Protein AF-A0A7K2P451-F1 (afdb_monomer)

Radius of gyration: 25.81 Å; Cα contacts (8 Å, |Δi|>4): 394; chains: 1; bounding box: 71×32×72 Å

Sequence (253 aa):
LGRVPEGDFAHADPDTARAALAPLAAALGTDVDTAAARLLDAGTDQVKSVVDDLVREYRLDTDTAVLVGGGGGAASVTPHLAARTDMTGRIAQHNEVISPIGVALALVREQVERIVPGATQEQILAVRAEAERAVVEQGAAADGVEVEVTVDPQTNVVRAIATGATELRTQDRAHRADDAERLRLAATSLKTDPSKVHVLAGTPAHTVYGTEVHRRFRPVRHPVRVVDADGVVRHHAPDARVEATTVGAAPEV

Solvent-accessible surface area (backbone atoms only — not comparable to full-atom values): 14287 Å² total; per-residue (Å²): 132,86,65,51,54,89,89,43,93,77,48,68,61,67,67,59,53,45,60,70,36,39,64,57,6,60,76,68,75,50,53,46,66,60,38,53,50,52,52,48,50,64,70,32,48,65,57,46,53,54,50,56,48,50,34,60,76,70,64,54,56,57,90,74,44,68,48,72,17,57,37,72,58,16,52,65,46,30,52,50,46,16,67,76,68,74,31,51,48,46,71,45,84,64,16,71,50,40,67,65,51,52,62,57,50,36,71,39,70,30,77,36,76,44,81,40,79,84,67,44,73,69,57,54,50,48,43,42,54,48,11,48,48,55,25,36,78,73,49,18,34,77,93,58,56,46,74,52,75,49,76,40,82,89,77,20,33,40,37,13,40,13,40,17,43,17,58,65,36,57,58,60,67,68,62,62,47,50,74,68,53,35,44,48,46,45,14,60,71,68,75,48,60,53,90,62,48,41,81,76,50,74,56,96,60,36,40,30,35,32,38,80,48,82,49,90,99,50,77,76,32,33,31,37,34,33,27,38,46,67,40,46,75,76,43,76,39,79,58,60,86,88,81,91,75,51,85,93,69,51,77,92,126

Secondary structure (DSSP, 8-state):
---SPTT-TT---HHHHHHHHHHHHHHHTS-HHHHHHHHHHHHHHHHHHHHHHHHHHTT--TTT-EEEE-STTHHHHHHHHHHHHT-EEEEPTTGGGHHHHHHHTSEEEEEEEEE-TT--HHHHHHHHHHHHHHHHHTTB-GGG-EEEEEEETTTTEEEEEEEEEBHHHHHHTT----HHHHHHHHHHHHTS-GGG-EEEEE-SSEEEEE--B--TTS--B--EEEEETTS-EEEEESS-------GGGSPP-

Nearest PDB structures (foldseek):
  2qlw-assembly1_A  TM=5.038E-01  e=7.096E-02  unclassified
  8tdl-assembly1_A  TM=3.928E-01  e=1.081E-01  Arabidopsis thaliana
  8tdk-assembly1_A  TM=3.817E-01  e=3.822E-01  Arabidopsis thaliana
  8tdm-assembly1_A  TM=4.339E-01  e=6.184E-01  Arabidopsis thaliana
  8tdj-assembly1_B  TM=4.379E-01  e=1.352E+00  Arabidopsis thaliana

pLDDT: mean 91.3, std 7.0, range [55.97, 98.38]

Structure (mmCIF, N/CA/C/O backbone):
data_AF-A0A7K2P451-F1
#
_entry.id   AF-A0A7K2P451-F1
#
loop_
_atom_site.group_PDB
_atom_site.id
_atom_site.type_symbol
_atom_site.label_atom_id
_atom_site.label_alt_id
_atom_site.label_comp_id
_atom_site.label_asym_id
_atom_site.label_entity_id
_atom_site.label_seq_id
_atom_site.pdbx_PDB_ins_code
_atom_site.Cartn_x
_atom_site.Cartn_y
_atom_site.Cartn_z
_atom_site.occupancy
_atom_site.B_iso_or_equiv
_atom_site.auth_seq_id
_atom_site.auth_comp_id
_atom_site.auth_asym_id
_atom_site.auth_atom_id
_atom_site.pdbx_PDB_model_num
ATOM 1 N N . LEU A 1 1 ? -7.765 -4.088 24.813 1.00 89.06 1 LEU A N 1
ATOM 2 C CA . LEU A 1 1 ? -8.425 -3.505 23.612 1.00 89.06 1 LEU A CA 1
ATOM 3 C C . LEU A 1 1 ? -8.729 -4.491 22.474 1.00 89.06 1 LEU A C 1
ATOM 5 O O . LEU A 1 1 ? -9.587 -4.160 21.671 1.00 89.06 1 LEU A O 1
ATOM 9 N N . GLY A 1 2 ? -8.050 -5.645 22.354 1.00 88.62 2 GLY A N 1
ATOM 10 C CA . GLY A 1 2 ? -8.428 -6.685 21.373 1.00 88.62 2 GLY A CA 1
ATOM 11 C C . GLY A 1 2 ? -8.218 -6.318 19.897 1.00 88.62 2 GLY A C 1
ATOM 12 O O . GLY A 1 2 ? -8.969 -6.774 19.047 1.00 88.62 2 GLY A O 1
ATOM 13 N N . ARG A 1 3 ? -7.243 -5.447 19.596 1.00 87.25 3 ARG A N 1
ATOM 14 C CA . ARG A 1 3 ? -6.992 -4.945 18.230 1.00 87.25 3 ARG A CA 1
ATOM 15 C C . ARG A 1 3 ? -5.992 -5.787 17.431 1.00 87.25 3 ARG A C 1
ATOM 17 O O . ARG A 1 3 ? -6.044 -5.768 16.208 1.00 87.25 3 ARG A O 1
ATOM 24 N N . VAL A 1 4 ? -5.096 -6.492 18.119 1.00 90.62 4 VAL A N 1
ATOM 25 C CA . VAL A 1 4 ? -4.081 -7.357 17.507 1.00 90.62 4 VAL A CA 1
ATOM 26 C C . VAL A 1 4 ? -4.720 -8.718 17.197 1.00 90.62 4 VAL A C 1
ATOM 28 O O . VAL A 1 4 ? -5.289 -9.307 18.120 1.00 90.62 4 VAL A O 1
ATOM 31 N N . PRO A 1 5 ? -4.666 -9.213 15.945 1.00 87.25 5 PRO A N 1
ATOM 32 C CA . PRO A 1 5 ? -5.236 -10.508 15.581 1.00 87.25 5 PRO A CA 1
ATOM 33 C C . PRO A 1 5 ? -4.579 -11.682 16.311 1.00 87.25 5 PRO A C 1
ATOM 35 O O . PRO A 1 5 ? -3.393 -11.646 16.640 1.00 87.25 5 PRO A O 1
ATOM 38 N N . GLU A 1 6 ? -5.343 -12.754 16.511 1.00 86.31 6 GLU A N 1
ATOM 39 C CA . GLU A 1 6 ? -4.803 -14.022 17.000 1.00 86.31 6 GLU A CA 1
ATOM 40 C C . GLU A 1 6 ? -3.786 -14.586 15.993 1.00 86.31 6 GLU A C 1
ATOM 42 O O . GLU A 1 6 ? -4.031 -14.596 14.786 1.00 86.31 6 GLU A O 1
ATOM 47 N N . GLY A 1 7 ? -2.625 -15.023 16.489 1.00 84.88 7 GLY A N 1
ATOM 48 C CA . GLY A 1 7 ? -1.531 -15.547 15.663 1.00 84.88 7 GLY A CA 1
ATOM 49 C C . GLY A 1 7 ? -0.597 -14.493 15.058 1.00 84.88 7 GLY A C 1
ATOM 50 O O . GLY A 1 7 ? 0.404 -14.869 14.450 1.00 84.88 7 GLY A O 1
ATOM 51 N N . ASP A 1 8 ? -0.871 -13.197 15.239 1.00 87.81 8 ASP A N 1
ATOM 52 C CA . ASP A 1 8 ? 0.069 -12.141 14.856 1.00 87.81 8 ASP A CA 1
ATOM 53 C C . ASP A 1 8 ? 1.315 -12.160 15.760 1.00 87.81 8 ASP A C 1
ATOM 55 O O . ASP A 1 8 ? 1.231 -12.476 16.948 1.00 87.81 8 ASP A O 1
ATOM 59 N N . PHE A 1 9 ? 2.477 -11.784 15.221 1.00 83.75 9 PHE A N 1
ATOM 60 C CA . PHE A 1 9 ? 3.726 -11.705 15.985 1.00 83.75 9 PHE A CA 1
ATOM 61 C C . PHE A 1 9 ? 3.623 -10.768 17.201 1.00 83.75 9 PHE A C 1
ATOM 63 O O . PHE A 1 9 ? 4.241 -11.021 18.234 1.00 83.75 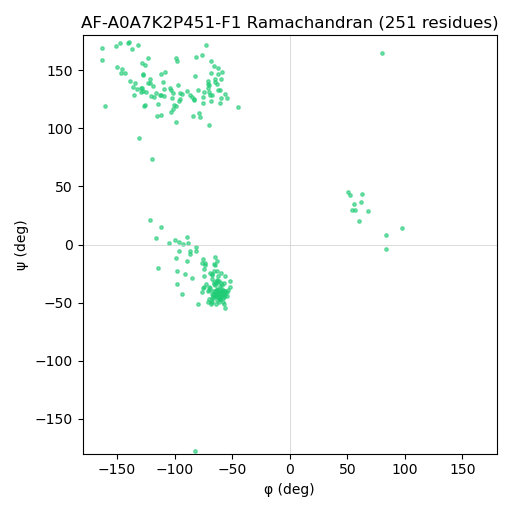9 PHE A O 1
ATOM 70 N N . ALA A 1 10 ? 2.833 -9.696 17.099 1.00 87.62 10 ALA A N 1
ATOM 71 C CA . ALA A 1 10 ? 2.606 -8.755 18.191 1.00 87.62 10 ALA A CA 1
ATOM 72 C C . ALA A 1 10 ? 1.541 -9.232 19.199 1.00 87.62 10 ALA A C 1
ATOM 74 O O . ALA A 1 10 ? 1.247 -8.515 20.162 1.00 87.62 10 ALA A O 1
ATOM 75 N N . HIS A 1 11 ? 0.918 -10.395 18.980 1.00 90.12 11 HIS A N 1
ATOM 76 C CA . HIS A 1 11 ? -0.119 -10.913 19.862 1.00 90.12 11 HIS A CA 1
ATOM 77 C C . HIS A 1 11 ? 0.480 -11.324 21.209 1.00 90.12 11 HIS A C 1
ATOM 79 O O . HIS A 1 11 ? 1.430 -12.103 21.287 1.00 90.12 11 HIS A O 1
ATOM 85 N N . ALA A 1 12 ? -0.116 -10.828 22.289 1.00 90.81 12 ALA A N 1
ATOM 86 C CA . ALA A 1 12 ? 0.282 -11.141 23.651 1.00 90.81 12 ALA A CA 1
ATOM 87 C C . ALA A 1 12 ? -0.930 -11.587 24.467 1.00 90.81 12 ALA A C 1
ATOM 89 O O . ALA A 1 12 ? -2.068 -11.215 24.173 1.00 90.81 12 ALA A O 1
ATOM 90 N N . ASP A 1 13 ? -0.665 -12.350 25.525 1.00 93.06 13 ASP A N 1
ATOM 91 C CA . ASP A 1 13 ? -1.671 -12.676 26.528 1.00 93.06 13 ASP A CA 1
ATOM 92 C C . ASP A 1 13 ? -2.314 -11.380 27.090 1.00 93.06 13 ASP A C 1
ATOM 94 O O . ASP A 1 13 ? -1.590 -10.474 27.529 1.00 93.06 13 ASP A O 1
ATOM 98 N N . PRO A 1 14 ? -3.657 -11.248 27.067 1.00 92.81 14 PRO A N 1
ATOM 99 C CA . PRO A 1 14 ? -4.331 -10.023 27.487 1.00 92.81 14 PRO A CA 1
ATOM 100 C C . PRO A 1 14 ? -4.037 -9.605 28.928 1.00 92.81 14 PRO A C 1
ATOM 102 O O . PRO A 1 14 ? -3.967 -8.406 29.207 1.00 92.81 14 PRO A O 1
ATOM 105 N N . ASP A 1 15 ? -3.861 -10.557 29.842 1.00 94.94 15 ASP A N 1
ATOM 106 C CA . ASP A 1 15 ? -3.614 -10.257 31.254 1.00 94.94 15 ASP A CA 1
ATOM 107 C C . ASP A 1 15 ? -2.186 -9.754 31.469 1.00 94.94 15 ASP A C 1
ATOM 109 O O . ASP A 1 15 ? -1.969 -8.784 32.198 1.00 94.94 15 ASP A O 1
ATOM 113 N N . THR A 1 16 ? -1.231 -10.309 30.726 1.00 95.56 16 THR A N 1
ATOM 114 C CA . THR A 1 16 ? 0.143 -9.806 30.640 1.00 95.56 16 THR A CA 1
ATOM 115 C C . THR A 1 16 ? 0.179 -8.373 30.101 1.00 95.56 16 THR A C 1
ATOM 117 O O . TH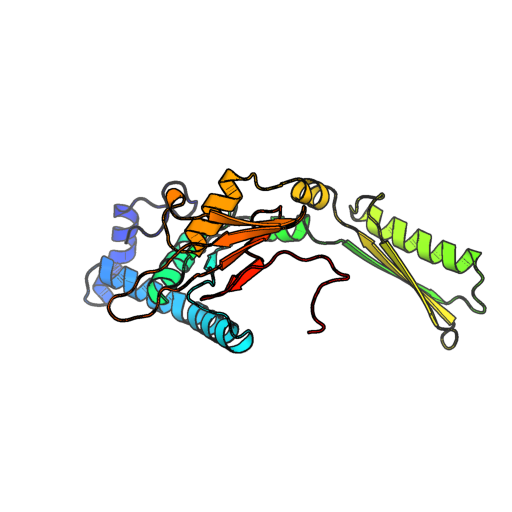R A 1 16 ? 0.821 -7.503 30.694 1.00 95.56 16 THR A O 1
ATOM 120 N N . ALA A 1 17 ? -0.553 -8.083 29.020 1.00 94.25 17 ALA A N 1
ATOM 121 C CA . ALA A 1 17 ? -0.634 -6.731 28.463 1.00 94.25 17 ALA A CA 1
ATOM 122 C C . ALA A 1 17 ? -1.268 -5.733 29.451 1.00 94.25 17 ALA A C 1
ATOM 124 O O . ALA A 1 17 ? -0.790 -4.604 29.593 1.00 94.25 17 ALA A O 1
ATOM 125 N N . ARG A 1 18 ? -2.314 -6.149 30.180 1.00 96.00 18 ARG A N 1
ATOM 126 C CA . ARG A 1 18 ? -2.936 -5.323 31.227 1.00 96.00 18 ARG A CA 1
ATOM 127 C C . ARG A 1 18 ? -1.987 -5.053 32.387 1.00 96.00 18 ARG A C 1
ATOM 129 O O . ARG A 1 18 ? -1.900 -3.913 32.836 1.00 96.00 18 ARG A O 1
ATOM 136 N N . ALA A 1 19 ? -1.262 -6.070 32.846 1.00 97.31 19 ALA A N 1
ATOM 137 C CA . ALA A 1 19 ? -0.270 -5.922 33.903 1.00 97.31 19 ALA A CA 1
ATOM 138 C C . ALA A 1 19 ? 0.843 -4.942 33.498 1.00 97.31 19 ALA A C 1
ATOM 140 O O . ALA A 1 19 ? 1.215 -4.078 34.291 1.00 97.31 19 ALA A O 1
ATOM 141 N N . ALA A 1 20 ? 1.315 -5.012 32.248 1.00 96.56 20 ALA A N 1
ATOM 142 C CA . ALA A 1 20 ? 2.325 -4.096 31.716 1.00 96.56 20 ALA A CA 1
ATOM 143 C C . ALA A 1 20 ? 1.840 -2.635 31.643 1.00 96.56 20 ALA A C 1
ATOM 145 O O . ALA A 1 20 ? 2.626 -1.710 31.844 1.00 96.56 20 ALA A O 1
ATOM 146 N N . LEU A 1 21 ? 0.547 -2.413 31.384 1.00 97.12 21 LEU A N 1
ATOM 147 C CA . LEU A 1 21 ? -0.052 -1.077 31.280 1.00 97.12 21 LEU A CA 1
ATOM 148 C C . LEU A 1 21 ? -0.562 -0.511 32.614 1.00 97.12 21 LEU A C 1
ATOM 150 O O . LEU A 1 21 ? -0.804 0.693 32.709 1.00 97.12 21 LEU A O 1
ATOM 154 N N . ALA A 1 22 ? -0.697 -1.331 33.658 1.00 98.12 22 ALA A N 1
ATOM 155 C CA . ALA A 1 22 ? -1.203 -0.897 34.960 1.00 98.12 22 ALA A CA 1
ATOM 156 C C . ALA A 1 22 ? -0.417 0.274 35.594 1.00 98.12 22 ALA A C 1
ATOM 158 O O . ALA A 1 22 ? -1.063 1.199 36.093 1.00 98.12 22 ALA A O 1
ATOM 159 N N . PRO A 1 23 ? 0.933 0.327 35.541 1.00 98.38 23 PRO A N 1
ATOM 160 C CA . PRO A 1 23 ? 1.680 1.473 36.065 1.00 98.38 23 PRO A CA 1
ATOM 161 C C . PRO A 1 23 ? 1.364 2.779 35.328 1.00 98.38 23 PRO A C 1
ATOM 163 O O . PRO A 1 23 ? 1.236 3.829 35.958 1.00 98.38 23 PRO A O 1
ATOM 166 N N . LEU A 1 24 ? 1.189 2.715 34.003 1.00 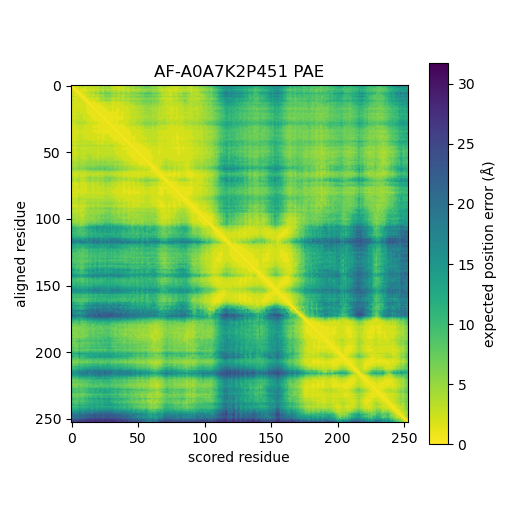97.88 24 LEU A N 1
ATOM 167 C CA . LEU A 1 24 ? 0.797 3.869 33.194 1.00 97.88 24 LEU A CA 1
ATOM 168 C C . LEU A 1 24 ? -0.614 4.338 33.566 1.00 97.88 24 LEU A C 1
ATOM 170 O O . LEU A 1 24 ? -0.838 5.531 33.748 1.00 97.88 24 LEU A O 1
ATOM 174 N N . ALA A 1 25 ? -1.552 3.405 33.726 1.00 98.38 25 ALA A N 1
ATOM 175 C CA . ALA A 1 25 ? -2.921 3.712 34.128 1.00 98.38 25 ALA A CA 1
ATOM 176 C C . ALA A 1 25 ? -2.979 4.405 35.498 1.00 98.38 25 ALA A C 1
ATOM 178 O O . ALA A 1 25 ? -3.632 5.440 35.642 1.00 98.38 25 ALA A O 1
ATOM 179 N N . ALA A 1 26 ? -2.211 3.898 36.469 1.00 98.31 26 ALA A N 1
ATOM 180 C CA . ALA A 1 26 ? -2.075 4.506 37.788 1.00 98.31 26 ALA A CA 1
ATOM 181 C C . ALA A 1 26 ? -1.488 5.925 37.712 1.00 98.31 26 ALA A C 1
ATOM 183 O O . ALA A 1 26 ? -2.030 6.843 38.325 1.00 98.31 26 ALA A O 1
ATOM 184 N N . ALA A 1 27 ? -0.429 6.129 36.920 1.00 98.19 27 ALA A N 1
ATOM 185 C CA . ALA A 1 27 ? 0.181 7.445 36.727 1.00 98.19 27 ALA A CA 1
ATOM 186 C C . ALA A 1 27 ? -0.769 8.455 36.056 1.00 98.19 27 ALA A C 1
ATOM 188 O O . ALA A 1 27 ? -0.715 9.647 36.351 1.00 98.19 27 ALA A O 1
ATOM 189 N N . LEU A 1 28 ? -1.657 7.982 35.177 1.00 97.19 28 LEU A N 1
ATOM 190 C CA . LEU A 1 28 ? -2.663 8.795 34.491 1.00 97.19 28 LEU A CA 1
ATOM 191 C C . LEU A 1 28 ? -3.969 8.970 35.287 1.00 97.19 28 LEU A C 1
ATOM 193 O O . LEU A 1 28 ? -4.850 9.703 34.835 1.00 97.19 28 LEU A O 1
ATOM 197 N N . GLY A 1 29 ? -4.120 8.298 36.434 1.00 97.88 29 GLY A N 1
ATOM 198 C CA . GLY A 1 29 ? -5.343 8.328 37.240 1.00 97.88 29 GLY A CA 1
ATOM 199 C C . GLY A 1 29 ? -6.568 7.766 36.510 1.00 97.88 29 GLY A C 1
ATOM 200 O O . GLY A 1 29 ? -7.664 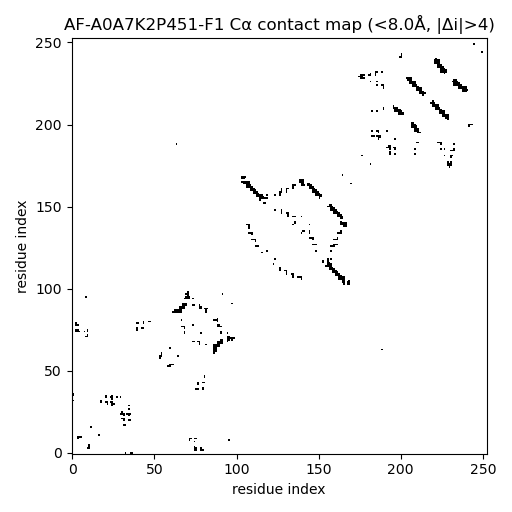8.308 36.640 1.00 97.88 29 GLY A O 1
ATOM 201 N N . THR A 1 30 ? -6.390 6.723 35.696 1.00 98.19 30 THR A N 1
ATOM 202 C CA . THR A 1 30 ? -7.452 6.130 34.867 1.00 98.19 30 THR A CA 1
ATOM 203 C C . THR A 1 30 ? -7.372 4.600 34.863 1.00 98.19 30 THR A C 1
ATOM 205 O O . THR A 1 30 ? -6.457 4.024 35.449 1.00 98.19 30 THR A O 1
ATOM 208 N N . ASP A 1 31 ? -8.345 3.922 34.253 1.00 98.06 31 ASP A N 1
ATOM 209 C CA . ASP A 1 31 ? -8.320 2.467 34.104 1.00 98.06 31 ASP A CA 1
ATOM 210 C C . ASP A 1 31 ? -7.354 2.023 32.990 1.00 98.06 31 ASP A C 1
ATOM 212 O O . ASP A 1 31 ? -6.928 2.808 32.139 1.00 98.06 31 ASP A O 1
ATOM 216 N N . VAL A 1 32 ? -6.991 0.739 32.998 1.00 97.81 32 VAL A N 1
ATOM 217 C CA . VAL A 1 32 ? -5.984 0.180 32.084 1.00 97.81 32 VAL A CA 1
ATOM 218 C C . VAL A 1 32 ? -6.405 0.277 30.619 1.00 97.81 32 VAL A C 1
ATOM 220 O O . VAL A 1 32 ? -5.565 0.580 29.771 1.00 97.81 32 VAL A O 1
ATOM 223 N N . ASP A 1 33 ? -7.682 0.059 30.304 1.00 96.00 33 ASP A N 1
ATOM 224 C CA . ASP A 1 33 ? -8.157 0.104 28.921 1.00 96.00 33 ASP A CA 1
ATOM 225 C C . ASP A 1 33 ? -8.168 1.547 28.393 1.00 96.00 33 ASP A C 1
ATOM 227 O O . ASP A 1 33 ? -7.726 1.791 27.266 1.00 96.00 33 ASP A O 1
ATOM 231 N N . THR A 1 34 ? -8.567 2.521 29.217 1.00 97.12 34 THR A N 1
ATOM 232 C CA . THR A 1 34 ? -8.468 3.949 28.877 1.00 97.12 34 THR A CA 1
ATOM 233 C C . THR A 1 34 ? -7.013 4.390 28.705 1.00 97.12 34 THR A C 1
ATOM 235 O O . THR A 1 34 ? -6.694 5.107 27.754 1.00 97.12 34 THR A O 1
ATOM 238 N N . ALA A 1 35 ? -6.103 3.947 29.577 1.00 98.00 35 ALA A N 1
ATOM 239 C CA . ALA A 1 35 ? -4.676 4.235 29.440 1.00 98.00 35 ALA A CA 1
ATOM 240 C C . ALA A 1 35 ? -4.094 3.646 28.144 1.00 98.00 35 ALA A C 1
ATOM 242 O O . ALA A 1 35 ? -3.361 4.333 27.433 1.00 98.00 35 ALA A O 1
ATOM 243 N N . ALA A 1 36 ? -4.472 2.411 27.800 1.00 95.88 36 ALA A N 1
ATOM 244 C CA . ALA A 1 36 ? -4.086 1.762 26.550 1.00 95.88 36 ALA A CA 1
ATOM 245 C C . ALA A 1 36 ? -4.579 2.542 25.322 1.00 95.88 36 ALA A C 1
ATOM 247 O O . ALA A 1 36 ? -3.838 2.713 24.355 1.00 95.88 36 ALA A O 1
ATOM 248 N N . ALA A 1 37 ? -5.828 3.020 25.358 1.00 95.31 37 ALA A N 1
ATOM 249 C CA . ALA A 1 37 ? -6.405 3.805 24.274 1.00 95.31 37 ALA A CA 1
ATOM 250 C C . ALA A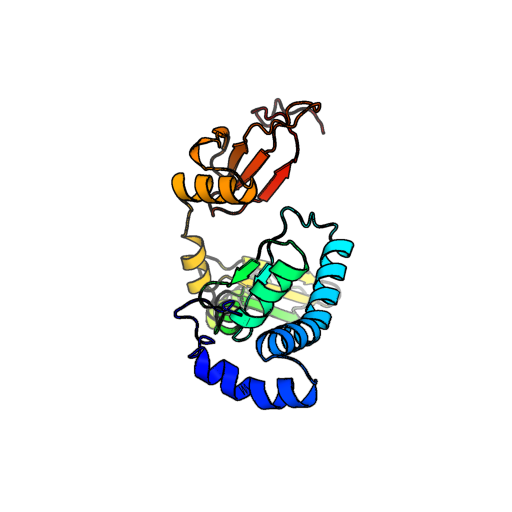 1 37 ? -5.643 5.120 24.085 1.00 95.31 37 ALA A C 1
ATOM 252 O O . ALA A 1 37 ? -5.198 5.388 22.976 1.00 95.31 37 ALA A O 1
ATOM 253 N N . ARG A 1 38 ? -5.384 5.861 25.170 1.00 96.44 38 ARG A N 1
ATOM 254 C CA . ARG A 1 38 ? -4.617 7.118 25.129 1.00 96.44 38 ARG A CA 1
ATOM 255 C C . ARG A 1 38 ? -3.182 6.928 24.641 1.00 96.44 38 ARG A C 1
ATOM 257 O O . ARG A 1 38 ? -2.675 7.771 23.908 1.00 96.44 38 ARG A O 1
ATOM 264 N N . LEU A 1 39 ? -2.528 5.834 25.040 1.00 95.75 39 LEU A N 1
ATOM 265 C CA . LEU A 1 39 ? -1.189 5.490 24.558 1.00 95.75 39 LEU A CA 1
ATOM 266 C C . LEU A 1 39 ? -1.189 5.295 23.038 1.00 95.75 39 LEU A C 1
ATOM 268 O O . LEU A 1 39 ? -0.317 5.822 22.350 1.00 95.75 39 LEU A O 1
ATOM 272 N N . LEU A 1 40 ? -2.165 4.551 22.516 1.00 95.38 40 LEU A N 1
ATOM 273 C CA . LEU A 1 40 ? -2.295 4.336 21.079 1.00 95.38 40 LEU A CA 1
ATOM 274 C C . LEU A 1 40 ? -2.739 5.604 20.341 1.00 95.38 40 LEU A C 1
ATOM 276 O O . LEU A 1 40 ? -2.232 5.851 19.251 1.00 95.38 40 LEU A O 1
ATOM 280 N N . ASP A 1 41 ? -3.615 6.428 20.920 1.00 96.00 41 ASP A N 1
ATOM 281 C CA . ASP A 1 41 ? -4.000 7.717 20.341 1.00 96.00 41 ASP A CA 1
ATOM 282 C C . ASP A 1 41 ? -2.740 8.568 20.122 1.00 96.00 41 ASP A C 1
ATOM 284 O O . ASP A 1 41 ? -2.418 8.922 18.988 1.00 96.00 41 ASP A O 1
ATOM 288 N N . ALA A 1 42 ? -1.949 8.768 21.183 1.00 95.38 42 ALA A N 1
ATOM 289 C CA . ALA A 1 42 ? -0.702 9.526 21.123 1.00 95.38 42 ALA A CA 1
ATOM 290 C C . ALA A 1 42 ? 0.323 8.901 20.160 1.00 95.38 42 ALA A C 1
ATOM 292 O O . ALA A 1 42 ? 0.964 9.606 19.383 1.00 95.38 42 ALA A O 1
ATOM 293 N N . GLY A 1 43 ? 0.463 7.571 20.172 1.00 93.75 43 GLY A N 1
ATOM 294 C CA . GLY A 1 43 ? 1.378 6.854 19.279 1.00 93.75 43 GLY A CA 1
ATOM 295 C C . GLY A 1 43 ? 0.967 6.904 17.803 1.00 93.75 43 GLY A C 1
ATOM 296 O O . GLY A 1 43 ? 1.820 6.787 16.925 1.00 93.75 43 GLY A O 1
ATOM 297 N N . THR A 1 44 ? -0.323 7.096 17.514 1.00 96.19 44 THR A N 1
ATOM 298 C CA . THR A 1 44 ? -0.853 7.148 16.143 1.00 96.19 44 THR A CA 1
ATOM 299 C C . THR A 1 44 ? -1.056 8.563 15.613 1.00 96.19 44 THR A C 1
ATOM 301 O O . THR A 1 44 ? -1.223 8.708 14.405 1.00 96.19 44 THR A O 1
ATOM 304 N N . ASP A 1 45 ? -0.980 9.608 16.442 1.00 96.88 45 ASP A N 1
ATOM 305 C CA . ASP A 1 45 ? -1.201 10.998 16.014 1.00 96.88 45 ASP A CA 1
ATOM 306 C C . ASP A 1 45 ? -0.229 11.446 14.908 1.00 96.88 45 ASP A C 1
ATOM 308 O O . ASP A 1 45 ? -0.651 12.043 13.916 1.00 96.88 45 ASP A O 1
ATOM 312 N N . GLN A 1 46 ? 1.060 11.099 15.016 1.00 94.44 46 GLN A N 1
ATOM 313 C CA . GLN A 1 46 ? 2.037 11.420 13.969 1.00 94.44 46 GLN A CA 1
ATOM 314 C C . GLN A 1 46 ? 1.715 10.694 12.656 1.00 94.44 46 GLN A C 1
ATOM 316 O O . GLN A 1 46 ? 1.775 11.292 11.582 1.00 94.44 46 GLN A O 1
ATOM 321 N N . VAL A 1 47 ? 1.337 9.414 12.739 1.00 95.56 47 VAL A N 1
ATOM 322 C CA . VAL A 1 47 ? 0.957 8.617 11.563 1.00 95.56 47 VAL A CA 1
ATOM 323 C C . VAL A 1 47 ? -0.305 9.192 10.924 1.00 95.56 47 VAL A C 1
ATOM 325 O O . VAL A 1 47 ? -0.367 9.332 9.705 1.00 95.56 47 VAL A O 1
ATOM 328 N N . LYS A 1 48 ? -1.284 9.592 11.742 1.00 96.62 48 LYS A N 1
ATOM 329 C CA . LYS A 1 48 ? -2.514 10.235 11.288 1.00 96.62 48 LYS A CA 1
ATOM 330 C C . LYS A 1 48 ? -2.217 11.513 10.510 1.00 96.62 48 LYS A C 1
ATOM 332 O O . LYS A 1 48 ? -2.771 11.681 9.434 1.00 96.62 48 LYS A O 1
ATOM 337 N N . SER A 1 49 ? -1.333 12.377 11.015 1.00 97.12 49 SER A N 1
ATOM 338 C CA . SER A 1 49 ? -0.974 13.621 10.321 1.00 97.12 49 SER A CA 1
ATOM 339 C C . SER A 1 49 ? -0.434 13.349 8.917 1.00 97.12 49 SER A C 1
ATOM 341 O O . SER A 1 49 ? -0.867 13.984 7.962 1.00 97.12 49 SER A O 1
ATOM 343 N N . VAL A 1 50 ? 0.464 12.368 8.778 1.00 96.69 50 VAL A N 1
ATOM 344 C CA . VAL A 1 50 ? 1.023 11.985 7.472 1.00 96.69 50 VAL A CA 1
ATOM 345 C C . VAL A 1 50 ? -0.062 11.424 6.550 1.00 96.69 50 VAL A C 1
ATOM 347 O O . VAL A 1 50 ? -0.118 11.782 5.377 1.00 96.69 50 VAL A O 1
ATOM 350 N N . VAL A 1 51 ? -0.950 10.571 7.070 1.00 95.69 51 VAL A N 1
ATOM 351 C CA . VAL A 1 51 ? -2.080 10.030 6.299 1.00 95.69 51 VAL A CA 1
ATOM 352 C C . VAL A 1 51 ? -3.017 11.145 5.831 1.00 95.69 51 VAL A C 1
ATOM 354 O O . VAL A 1 51 ? -3.374 11.172 4.657 1.00 95.69 51 VAL A O 1
ATOM 357 N N . ASP A 1 52 ? -3.385 12.080 6.709 1.00 95.69 52 ASP A N 1
ATOM 358 C CA . ASP A 1 52 ? -4.257 13.210 6.375 1.00 95.69 52 ASP A CA 1
ATOM 359 C C . ASP A 1 52 ? -3.637 14.096 5.278 1.00 95.69 52 ASP A C 1
ATOM 361 O O . ASP A 1 52 ? -4.346 14.582 4.391 1.00 95.69 52 ASP A O 1
ATOM 365 N N . ASP A 1 53 ? -2.317 14.302 5.321 1.00 97.19 53 ASP A N 1
ATOM 366 C CA . ASP A 1 53 ? -1.587 15.072 4.314 1.00 97.19 53 ASP A CA 1
ATOM 367 C C . ASP A 1 53 ? -1.577 14.366 2.956 1.00 97.19 53 ASP A C 1
ATOM 369 O O . ASP A 1 53 ? -1.921 14.993 1.954 1.00 97.19 53 ASP A O 1
ATOM 373 N N . LEU A 1 54 ? -1.303 13.057 2.922 1.00 96.12 54 LEU A N 1
ATOM 374 C CA . LEU A 1 54 ? -1.361 12.255 1.694 1.00 96.12 54 LEU A CA 1
ATOM 375 C C . LEU A 1 54 ? -2.776 12.218 1.104 1.00 96.12 54 LEU A C 1
ATOM 377 O O . LEU A 1 54 ? -2.957 12.394 -0.100 1.00 96.12 54 LEU A O 1
ATOM 381 N N . VAL A 1 55 ? -3.800 12.035 1.941 1.00 94.44 55 VAL A N 1
ATOM 382 C CA . VAL A 1 55 ? -5.203 12.073 1.503 1.00 94.44 55 VAL A CA 1
ATOM 383 C C . VAL A 1 55 ? -5.519 13.410 0.833 1.00 94.44 55 VAL A C 1
ATOM 385 O O . VAL A 1 55 ? -6.154 13.435 -0.221 1.00 94.44 55 VAL A O 1
ATOM 388 N N . ARG A 1 56 ? -5.047 14.523 1.402 1.00 95.31 56 ARG A N 1
ATOM 389 C CA . ARG A 1 56 ? -5.268 15.864 0.852 1.00 95.31 56 ARG A CA 1
ATOM 390 C C . ARG A 1 56 ? -4.489 16.102 -0.439 1.00 95.31 56 ARG A C 1
ATOM 392 O O . ARG A 1 56 ? -5.063 16.607 -1.402 1.00 95.31 56 ARG A O 1
ATOM 399 N N . GLU A 1 57 ? -3.205 15.756 -0.453 1.00 96.50 57 GLU A N 1
ATOM 400 C CA . GLU A 1 57 ? -2.293 15.960 -1.582 1.00 96.50 57 GLU A CA 1
ATOM 401 C C . GLU A 1 57 ? -2.759 15.190 -2.820 1.00 96.50 57 GLU A C 1
ATOM 403 O O . GLU A 1 57 ? -2.922 15.771 -3.894 1.00 96.50 57 GLU A O 1
ATOM 408 N N . TYR A 1 58 ? -3.073 13.906 -2.645 1.00 93.19 58 TYR A N 1
ATOM 409 C CA . TYR A 1 58 ? -3.515 13.028 -3.727 1.00 93.19 58 TYR A CA 1
ATOM 410 C C . TYR A 1 58 ? -5.033 13.045 -3.945 1.00 93.19 58 TYR A C 1
ATOM 412 O O . TYR A 1 58 ? -5.531 12.343 -4.823 1.00 93.19 58 TYR A O 1
ATOM 420 N N . ARG A 1 59 ? -5.772 13.858 -3.173 1.00 92.00 59 ARG A N 1
ATOM 421 C CA . ARG A 1 59 ? -7.242 13.969 -3.213 1.00 92.00 59 ARG A CA 1
ATOM 422 C C . ARG A 1 59 ? -7.925 12.601 -3.125 1.00 92.00 59 ARG A C 1
ATOM 424 O O . ARG A 1 59 ? -8.833 12.297 -3.898 1.00 92.00 59 ARG A O 1
ATOM 431 N N . LEU A 1 60 ? -7.448 11.769 -2.204 1.00 90.00 60 LEU A N 1
ATOM 432 C CA . LEU A 1 60 ? -7.962 10.418 -2.012 1.00 90.00 60 LEU A CA 1
ATOM 433 C C . LEU A 1 60 ? -9.357 10.470 -1.391 1.00 90.00 60 LEU A C 1
ATOM 435 O O . LEU A 1 60 ? -9.605 11.223 -0.450 1.00 90.00 60 LEU A O 1
ATOM 439 N N . ASP A 1 61 ? -10.252 9.624 -1.888 1.00 87.25 61 ASP A N 1
ATOM 440 C CA . ASP A 1 61 ? -11.537 9.384 -1.244 1.00 87.25 61 ASP A CA 1
ATOM 441 C C . ASP A 1 61 ? -11.338 8.442 -0.048 1.00 87.25 61 ASP A C 1
ATOM 443 O O . ASP A 1 61 ? -11.049 7.254 -0.214 1.00 87.25 61 ASP A O 1
ATOM 447 N N . THR A 1 62 ? -11.487 8.966 1.169 1.00 86.12 62 THR A N 1
ATOM 448 C CA . THR A 1 62 ? -11.316 8.200 2.412 1.00 86.12 62 THR A CA 1
ATOM 449 C C . THR A 1 62 ? -12.323 7.064 2.560 1.00 86.12 62 THR A C 1
ATOM 451 O O . THR A 1 62 ? -12.028 6.095 3.255 1.00 86.12 62 THR A O 1
ATOM 454 N N . ASP A 1 63 ? -13.474 7.133 1.879 1.00 82.81 63 ASP A N 1
ATOM 455 C CA . ASP A 1 63 ? -14.473 6.062 1.916 1.00 82.81 63 ASP A CA 1
ATOM 456 C C . ASP A 1 63 ? -13.997 4.796 1.197 1.00 82.81 63 ASP A C 1
ATOM 458 O O . ASP A 1 63 ? -14.496 3.702 1.496 1.00 82.81 63 ASP A O 1
ATOM 462 N N . THR A 1 64 ? -13.065 4.945 0.249 1.00 79.75 64 THR A N 1
ATOM 463 C CA . THR A 1 64 ? -12.532 3.859 -0.587 1.00 79.75 64 THR A CA 1
ATOM 464 C C . THR A 1 64 ? -11.055 3.571 -0.343 1.00 79.75 64 THR A C 1
ATOM 466 O O . THR A 1 64 ? -10.598 2.466 -0.643 1.00 79.75 64 THR A O 1
ATOM 469 N N . ALA A 1 65 ? -10.313 4.520 0.228 1.00 88.00 65 ALA A N 1
ATOM 470 C CA . ALA A 1 65 ? -8.927 4.329 0.615 1.00 88.00 65 ALA A CA 1
ATOM 471 C C . ALA A 1 65 ? -8.794 3.280 1.732 1.00 88.00 65 ALA A C 1
ATOM 473 O O . ALA A 1 65 ? -9.575 3.231 2.686 1.00 88.00 65 ALA A O 1
ATOM 474 N N . VAL A 1 66 ? -7.759 2.447 1.618 1.00 90.06 66 VAL A N 1
ATOM 475 C CA . VAL A 1 66 ? -7.448 1.388 2.582 1.00 90.06 66 VAL A CA 1
ATOM 476 C C . VAL A 1 66 ? -6.081 1.659 3.193 1.00 90.06 66 VAL A C 1
ATOM 478 O O . VAL A 1 66 ? -5.091 1.801 2.479 1.00 90.06 66 VAL A O 1
ATOM 481 N N . LEU A 1 67 ? -6.017 1.686 4.521 1.00 94.12 67 LEU A N 1
ATOM 482 C CA . LEU A 1 67 ? -4.765 1.740 5.263 1.00 94.12 67 LEU A CA 1
ATOM 483 C C . LEU A 1 67 ? -4.153 0.341 5.301 1.00 94.12 67 LEU A C 1
ATOM 485 O O . LEU A 1 67 ? -4.705 -0.562 5.930 1.00 94.12 67 LEU A O 1
ATOM 489 N N . VAL A 1 68 ? -3.012 0.161 4.634 1.00 94.00 68 VAL A N 1
ATOM 490 C CA . VAL A 1 68 ? -2.282 -1.112 4.625 1.00 94.00 68 VAL A CA 1
ATOM 491 C C . VAL A 1 68 ? -1.075 -1.020 5.555 1.00 94.00 68 VAL A C 1
ATOM 493 O O . VAL A 1 68 ? -0.151 -0.250 5.314 1.00 94.00 68 VAL A O 1
ATOM 496 N N . GLY A 1 69 ? -1.100 -1.796 6.636 1.00 93.38 69 GLY A N 1
ATOM 497 C CA . GLY A 1 69 ? -0.040 -1.851 7.637 1.00 93.38 69 GLY A CA 1
ATOM 498 C C . GLY A 1 69 ? 1.079 -2.810 7.255 1.00 93.38 69 GLY A C 1
ATOM 499 O O . GLY A 1 69 ? 0.817 -3.985 7.005 1.00 93.38 69 GLY A O 1
ATOM 500 N N . GLY A 1 70 ? 2.316 -2.319 7.268 1.00 92.06 70 GLY A N 1
ATOM 501 C CA . GLY A 1 70 ? 3.542 -3.108 7.144 1.00 92.06 70 GLY A CA 1
ATOM 502 C C . GLY A 1 70 ? 4.474 -2.886 8.341 1.00 92.06 70 GLY A C 1
ATOM 503 O O . GLY A 1 70 ? 4.365 -1.878 9.040 1.00 92.06 70 GLY A O 1
ATOM 504 N N . GLY A 1 71 ? 5.403 -3.812 8.564 1.00 89.44 71 GLY A N 1
ATOM 505 C CA . GLY A 1 71 ? 6.344 -3.813 9.685 1.00 89.44 71 GLY A CA 1
ATOM 506 C C . GLY A 1 71 ? 5.740 -4.328 10.996 1.00 89.44 71 GLY A C 1
ATOM 507 O O . GLY A 1 71 ? 4.527 -4.368 11.167 1.00 89.44 71 GLY A O 1
ATOM 508 N N . GLY A 1 72 ? 6.591 -4.661 11.971 1.00 86.38 72 GLY A N 1
ATOM 509 C CA . GLY A 1 72 ? 6.158 -5.300 13.227 1.00 86.38 72 GLY A CA 1
ATOM 510 C C . GLY A 1 72 ? 5.217 -4.471 14.119 1.00 86.38 72 GLY A C 1
ATOM 511 O O . GLY A 1 72 ? 4.598 -5.012 15.028 1.00 86.38 72 GLY A O 1
ATOM 512 N N . GLY A 1 73 ? 5.080 -3.163 13.872 1.00 89.31 73 GLY A N 1
ATOM 513 C CA . GLY A 1 73 ? 4.111 -2.303 14.564 1.00 89.31 73 GLY A CA 1
ATOM 514 C C . GLY A 1 73 ? 2.713 -2.286 13.930 1.00 89.31 73 GLY A C 1
ATOM 515 O O . GLY A 1 73 ? 1.789 -1.715 14.517 1.00 89.31 73 GLY A O 1
ATOM 516 N N . ALA A 1 74 ? 2.541 -2.892 12.749 1.00 93.00 74 ALA A N 1
ATOM 517 C CA . ALA A 1 74 ? 1.318 -2.808 11.953 1.00 93.00 74 ALA A CA 1
ATOM 518 C C . ALA A 1 74 ? 0.082 -3.269 12.729 1.00 93.00 74 ALA A C 1
ATOM 520 O O . ALA A 1 74 ? -0.939 -2.584 12.716 1.00 93.00 74 ALA A O 1
ATOM 521 N N . ALA A 1 75 ? 0.187 -4.376 13.466 1.00 92.62 75 ALA A N 1
ATOM 522 C CA . ALA A 1 75 ? -0.941 -4.954 14.187 1.00 92.62 75 ALA A CA 1
ATOM 523 C C . ALA A 1 75 ? -1.475 -4.078 15.334 1.00 92.62 75 ALA A C 1
ATOM 525 O O . ALA A 1 75 ? -2.646 -4.179 15.697 1.00 92.62 75 ALA A O 1
ATOM 526 N N . SER A 1 76 ? -0.648 -3.176 15.870 1.00 91.31 76 SER A N 1
ATOM 527 C CA . SER A 1 76 ? -1.061 -2.218 16.903 1.00 91.31 76 SER A CA 1
ATOM 528 C C . SER A 1 76 ? -1.503 -0.879 16.307 1.00 91.31 76 SER A C 1
ATOM 530 O O . SER A 1 76 ? -2.507 -0.310 16.737 1.00 91.31 76 SER A O 1
ATOM 532 N N . VAL A 1 77 ? -0.770 -0.375 15.308 1.00 94.19 77 VAL A N 1
ATOM 533 C CA . VAL A 1 77 ? -0.979 0.959 14.722 1.00 94.19 77 VAL A CA 1
ATOM 534 C C . VAL A 1 77 ? -2.132 0.964 13.726 1.00 94.19 77 VAL A C 1
ATOM 536 O O . VAL A 1 77 ? -3.025 1.801 13.829 1.00 94.19 77 VAL A O 1
ATOM 539 N N . THR A 1 78 ? -2.143 0.040 12.764 1.00 95.12 78 THR A N 1
ATOM 540 C CA . THR A 1 78 ? -3.055 0.102 11.615 1.00 95.12 78 THR A CA 1
ATOM 541 C C . THR A 1 78 ? -4.517 -0.092 12.008 1.00 95.12 78 THR A C 1
ATOM 543 O O . THR A 1 78 ? -5.320 0.770 11.646 1.00 95.12 78 THR A O 1
ATOM 546 N N . PRO A 1 79 ? -4.903 -1.124 12.790 1.00 93.75 79 PRO A N 1
ATOM 547 C CA . PRO A 1 79 ? -6.285 -1.255 13.248 1.00 93.75 79 PRO A CA 1
ATOM 548 C C . PRO A 1 79 ? -6.703 -0.087 14.140 1.00 93.75 79 PRO A C 1
ATOM 550 O O . PRO A 1 79 ? -7.871 0.301 14.159 1.00 93.75 79 PRO A O 1
ATOM 553 N N . HIS A 1 80 ? -5.755 0.486 14.893 1.00 95.12 80 HIS A N 1
ATOM 554 C CA . HIS A 1 80 ? -6.059 1.606 15.765 1.00 95.12 80 HIS A CA 1
ATOM 555 C C . HIS A 1 80 ? -6.339 2.893 14.996 1.00 95.12 80 HIS A C 1
ATOM 557 O O . HIS A 1 80 ? -7.371 3.523 15.228 1.00 95.12 80 HIS A O 1
ATOM 563 N N . LEU A 1 81 ? -5.461 3.238 14.057 1.00 95.81 81 LEU A N 1
ATOM 564 C CA . LEU A 1 81 ? -5.617 4.405 13.205 1.00 95.81 81 LEU A CA 1
ATOM 565 C C . LEU A 1 81 ? -6.866 4.298 12.328 1.00 95.81 81 LEU A C 1
ATOM 567 O O . LEU A 1 81 ? -7.638 5.246 12.288 1.00 95.81 81 LEU A O 1
ATOM 571 N N . ALA A 1 82 ? -7.108 3.134 11.716 1.00 94.19 82 ALA A N 1
ATOM 572 C CA . ALA A 1 82 ? -8.297 2.877 10.904 1.00 94.19 82 ALA A CA 1
ATOM 573 C C . ALA A 1 82 ? -9.598 3.160 11.672 1.00 94.19 82 ALA A C 1
ATOM 575 O O . ALA A 1 82 ? -10.475 3.858 11.171 1.00 94.19 82 ALA A O 1
ATOM 576 N N . ALA A 1 83 ? -9.685 2.708 12.928 1.00 92.25 83 ALA A N 1
ATOM 577 C CA . ALA A 1 83 ? -10.828 3.002 13.788 1.00 92.25 83 ALA A CA 1
ATOM 578 C C . ALA A 1 83 ? -10.956 4.500 14.128 1.00 92.25 83 ALA A C 1
ATOM 580 O O . ALA A 1 83 ? -12.070 5.002 14.247 1.00 92.25 83 ALA A O 1
ATOM 581 N N . ARG A 1 84 ? -9.839 5.228 14.287 1.00 92.69 84 ARG A N 1
ATOM 582 C CA . ARG A 1 84 ? -9.846 6.678 14.567 1.00 92.69 84 ARG A CA 1
ATOM 583 C C . ARG A 1 84 ? -10.205 7.532 13.353 1.00 92.69 84 ARG A C 1
ATOM 585 O O . ARG A 1 84 ? -10.670 8.654 13.537 1.00 92.69 84 ARG A O 1
ATOM 592 N N . THR A 1 85 ? -9.944 7.045 12.144 1.00 91.94 85 THR A N 1
ATOM 593 C CA . THR A 1 85 ? -10.172 7.785 10.895 1.00 91.94 85 THR A CA 1
ATOM 594 C C . THR A 1 85 ? -11.402 7.318 10.122 1.00 91.94 85 THR A C 1
ATOM 596 O O . THR A 1 85 ? -11.662 7.863 9.056 1.00 91.94 85 THR A O 1
ATOM 599 N N . ASP A 1 86 ? -12.150 6.337 10.640 1.00 90.75 86 ASP A N 1
ATOM 600 C CA . ASP A 1 86 ? -13.270 5.677 9.944 1.00 90.75 86 ASP A CA 1
ATOM 601 C C . ASP A 1 86 ? -12.871 5.118 8.561 1.00 90.75 86 ASP A C 1
ATOM 603 O O . ASP A 1 86 ? -13.661 5.034 7.622 1.00 90.75 86 ASP A O 1
ATOM 607 N N . MET A 1 87 ? -11.597 4.737 8.426 1.00 92.00 87 MET A N 1
ATOM 608 C CA . MET A 1 87 ? -11.048 4.142 7.211 1.00 92.00 87 MET A CA 1
ATOM 609 C C . MET A 1 87 ? -11.006 2.623 7.333 1.00 92.00 87 MET A C 1
ATOM 611 O O . MET A 1 87 ? -10.933 2.054 8.422 1.00 92.00 87 MET A O 1
ATOM 615 N N . THR A 1 88 ? -10.967 1.939 6.192 1.00 90.00 88 THR A N 1
ATOM 616 C CA . THR A 1 88 ? -10.717 0.494 6.190 1.00 90.00 88 THR A CA 1
ATOM 617 C C . THR A 1 88 ? -9.235 0.236 6.456 1.00 90.00 88 THR A C 1
ATOM 619 O O . THR A 1 88 ? -8.380 0.781 5.761 1.00 90.00 88 THR A O 1
ATOM 622 N N . GLY A 1 89 ? -8.917 -0.600 7.446 1.00 91.88 89 GLY A N 1
ATOM 623 C CA . GLY A 1 89 ? -7.550 -1.023 7.759 1.00 91.88 89 GLY A CA 1
ATOM 624 C C . GLY A 1 89 ? -7.316 -2.493 7.424 1.00 91.88 89 GLY A C 1
ATOM 625 O O . GLY A 1 89 ? -8.173 -3.333 7.690 1.00 91.88 89 GLY A O 1
ATOM 626 N N . ARG A 1 90 ? -6.144 -2.817 6.873 1.00 91.19 90 ARG A N 1
ATOM 627 C CA . ARG A 1 90 ? -5.686 -4.192 6.631 1.00 91.19 90 ARG A CA 1
ATOM 628 C C . ARG A 1 90 ? -4.207 -4.314 6.974 1.00 91.19 90 ARG A C 1
ATOM 630 O O . ARG A 1 90 ? -3.425 -3.424 6.661 1.00 91.19 90 ARG A O 1
ATOM 637 N N . ILE A 1 91 ? -3.806 -5.425 7.573 1.00 91.94 91 ILE A N 1
ATOM 638 C CA . ILE A 1 91 ? -2.391 -5.748 7.778 1.00 91.94 91 ILE A CA 1
ATOM 639 C C . ILE A 1 91 ? -1.911 -6.523 6.549 1.00 91.94 91 ILE A C 1
ATOM 641 O O . ILE A 1 91 ? -2.606 -7.424 6.076 1.00 91.94 91 ILE A O 1
ATOM 645 N N . ALA A 1 92 ? -0.765 -6.140 5.990 1.00 90.56 92 ALA A N 1
ATOM 646 C CA . ALA A 1 92 ? -0.171 -6.859 4.873 1.00 90.56 92 ALA A CA 1
ATOM 647 C C . ALA A 1 92 ? 0.195 -8.296 5.281 1.00 90.56 92 ALA A C 1
ATOM 649 O O . ALA A 1 92 ? 0.593 -8.559 6.418 1.00 90.56 92 ALA A O 1
ATOM 650 N N . GLN A 1 93 ? 0.091 -9.232 4.340 1.00 86.12 93 GLN A N 1
ATOM 651 C CA . GLN A 1 93 ? 0.646 -10.564 4.544 1.00 86.12 93 GLN A CA 1
ATOM 652 C C . GLN A 1 93 ? 2.170 -10.448 4.688 1.00 86.12 93 GLN A C 1
ATOM 654 O O . GLN A 1 93 ? 2.791 -9.674 3.960 1.00 86.12 93 GLN A O 1
ATOM 659 N N . HIS A 1 94 ? 2.760 -11.189 5.630 1.00 87.94 94 HIS A N 1
ATOM 660 C CA . HIS A 1 94 ? 4.191 -11.100 5.949 1.00 87.94 94 HIS A CA 1
ATOM 661 C C . HIS A 1 94 ? 4.641 -9.672 6.318 1.00 87.94 94 HIS A C 1
ATOM 663 O O . HIS A 1 94 ? 5.741 -9.241 5.960 1.00 87.94 94 HIS A O 1
ATOM 669 N N . ASN A 1 95 ? 3.773 -8.905 6.997 1.00 89.62 95 ASN A N 1
ATOM 670 C CA . ASN A 1 95 ? 4.031 -7.513 7.375 1.00 89.62 95 ASN A CA 1
ATOM 671 C C . ASN A 1 95 ? 5.374 -7.345 8.102 1.00 89.62 95 ASN A C 1
ATOM 673 O O . ASN A 1 95 ? 6.086 -6.374 7.857 1.00 89.62 95 ASN A O 1
ATOM 677 N N . GLU A 1 96 ? 5.757 -8.309 8.929 1.00 87.31 96 GLU A N 1
ATOM 678 C CA . GLU A 1 96 ? 6.979 -8.331 9.720 1.00 87.31 96 GLU A CA 1
ATOM 679 C C . GLU A 1 96 ? 8.263 -8.327 8.873 1.00 87.31 96 GLU A C 1
ATOM 681 O O . GLU A 1 96 ? 9.285 -7.798 9.311 1.00 87.31 96 GLU A O 1
ATOM 686 N N . VAL A 1 97 ? 8.204 -8.842 7.640 1.00 89.06 97 VAL A N 1
ATOM 687 C CA . VAL A 1 97 ? 9.330 -8.919 6.690 1.00 89.06 97 VAL A CA 1
ATOM 688 C C . VAL A 1 97 ? 9.043 -8.188 5.375 1.00 89.06 97 VAL A C 1
ATOM 690 O O . VAL A 1 97 ? 9.708 -8.424 4.364 1.00 89.06 97 VAL A O 1
ATOM 693 N N . ILE A 1 98 ? 8.093 -7.249 5.378 1.00 88.44 98 ILE A N 1
ATOM 694 C CA . ILE A 1 98 ? 7.687 -6.530 4.163 1.00 88.44 98 ILE A CA 1
ATOM 695 C C . ILE A 1 98 ? 8.843 -5.758 3.510 1.00 88.44 98 ILE A C 1
ATOM 697 O O . ILE A 1 98 ? 8.921 -5.680 2.286 1.00 88.44 98 ILE A O 1
ATOM 701 N N . SER A 1 99 ? 9.780 -5.232 4.307 1.00 87.81 99 SER A N 1
ATOM 702 C CA . SER A 1 99 ? 10.929 -4.479 3.790 1.00 87.81 99 SER A CA 1
ATOM 703 C C . SER A 1 99 ? 11.909 -5.371 3.006 1.00 87.81 99 SER A C 1
ATOM 705 O O . SER A 1 99 ? 12.198 -5.037 1.857 1.00 87.81 99 SER A O 1
ATOM 707 N N . PRO A 1 100 ? 12.384 -6.521 3.539 1.00 88.75 100 PRO A N 1
ATOM 708 C CA . PRO A 1 100 ? 13.129 -7.503 2.745 1.00 88.75 100 PRO A CA 1
ATOM 709 C C . PRO A 1 100 ? 12.405 -7.973 1.477 1.00 88.75 100 PRO A C 1
ATOM 711 O O . PRO A 1 100 ? 13.039 -8.081 0.429 1.00 88.75 100 PRO A O 1
ATOM 714 N N . ILE A 1 101 ? 11.088 -8.209 1.549 1.00 86.56 101 ILE A N 1
ATOM 715 C CA . ILE A 1 101 ? 10.284 -8.598 0.378 1.00 86.56 101 ILE A CA 1
ATOM 716 C C . ILE A 1 101 ? 10.345 -7.506 -0.697 1.00 86.56 101 ILE A C 1
ATOM 718 O O . ILE A 1 101 ? 10.608 -7.800 -1.860 1.00 86.56 101 ILE A O 1
ATOM 722 N N . GLY A 1 102 ? 10.169 -6.239 -0.313 1.00 84.88 102 GLY A N 1
ATOM 723 C CA . GLY A 1 102 ? 10.238 -5.109 -1.240 1.00 84.88 102 GLY A CA 1
ATOM 724 C C . GLY A 1 102 ? 11.580 -5.008 -1.971 1.00 84.88 102 GLY A C 1
ATOM 725 O O . GLY A 1 102 ? 11.599 -4.745 -3.171 1.00 84.88 102 GLY A O 1
ATOM 726 N N . VAL A 1 103 ? 12.692 -5.275 -1.277 1.00 84.81 103 VAL A N 1
ATOM 727 C CA . VAL A 1 103 ? 14.030 -5.325 -1.893 1.00 84.81 103 VAL A CA 1
ATOM 728 C C . VAL A 1 103 ? 14.139 -6.495 -2.870 1.00 84.81 103 VAL A C 1
ATOM 730 O O . VAL A 1 103 ? 14.589 -6.307 -3.996 1.00 84.81 103 VAL A O 1
ATOM 733 N N . ALA A 1 104 ? 13.686 -7.687 -2.477 1.00 83.56 104 ALA A N 1
ATOM 734 C CA . ALA A 1 104 ? 13.749 -8.880 -3.321 1.00 83.56 104 ALA A CA 1
ATOM 735 C C . ALA A 1 104 ? 12.907 -8.759 -4.608 1.00 83.56 104 ALA A C 1
ATOM 737 O O . ALA A 1 104 ? 13.262 -9.331 -5.641 1.00 83.56 104 ALA A O 1
ATOM 738 N N . LEU A 1 105 ? 11.805 -8.003 -4.552 1.00 83.06 105 LEU A N 1
ATOM 739 C CA . LEU A 1 105 ? 10.901 -7.757 -5.677 1.00 83.06 105 LEU A CA 1
ATOM 740 C C . LEU A 1 105 ? 11.236 -6.482 -6.468 1.00 83.06 105 LEU A C 1
ATOM 742 O O . LEU A 1 105 ? 10.515 -6.160 -7.415 1.00 83.06 105 LEU A O 1
ATOM 746 N N . ALA A 1 106 ? 12.272 -5.718 -6.113 1.00 84.75 106 ALA A N 1
ATOM 747 C CA . ALA A 1 106 ? 12.628 -4.491 -6.825 1.00 84.75 106 ALA A CA 1
ATOM 748 C C . ALA A 1 106 ? 13.092 -4.775 -8.268 1.00 84.75 106 ALA A C 1
ATOM 750 O O . ALA A 1 106 ? 13.572 -5.863 -8.584 1.00 84.75 106 ALA A O 1
ATOM 751 N N . LEU A 1 107 ? 12.929 -3.795 -9.165 1.00 88.44 107 LEU A N 1
ATOM 752 C CA . LEU A 1 107 ? 13.604 -3.855 -10.463 1.00 88.44 107 LEU A CA 1
ATOM 753 C C . LEU A 1 107 ? 15.082 -3.543 -10.242 1.00 88.44 107 LEU A C 1
ATOM 755 O O . LEU A 1 107 ? 15.413 -2.549 -9.595 1.00 88.44 107 LEU A O 1
ATOM 759 N N . VAL A 1 108 ? 15.945 -4.378 -10.801 1.00 90.75 108 VAL A N 1
ATOM 760 C CA . VAL A 1 108 ? 17.380 -4.130 -10.856 1.00 90.75 108 VAL A CA 1
ATOM 761 C C . VAL A 1 108 ? 17.629 -3.168 -12.005 1.00 90.75 108 VAL A C 1
ATOM 763 O O . VAL A 1 108 ? 17.090 -3.357 -13.096 1.00 90.75 108 VAL A O 1
ATOM 766 N N . ARG A 1 109 ? 18.418 -2.124 -11.768 1.00 93.81 109 ARG A N 1
ATOM 767 C CA . ARG A 1 109 ? 18.771 -1.139 -12.786 1.00 93.81 109 ARG A CA 1
ATOM 768 C C . ARG A 1 109 ? 20.253 -0.852 -12.713 1.00 93.81 109 ARG A C 1
ATOM 770 O O . ARG A 1 109 ? 20.738 -0.460 -11.660 1.00 93.81 109 ARG A O 1
ATOM 777 N N . GLU A 1 110 ? 20.916 -0.951 -13.855 1.00 95.44 110 GLU A N 1
ATOM 778 C CA . GLU A 1 110 ? 22.332 -0.644 -13.990 1.00 95.44 110 GLU A CA 1
ATOM 779 C C . GLU A 1 110 ? 22.603 0.339 -15.116 1.00 95.44 110 GLU A C 1
ATOM 781 O O . GLU A 1 110 ? 21.917 0.354 -16.140 1.00 95.44 110 GLU A O 1
ATOM 786 N N . GLN A 1 111 ? 23.613 1.181 -14.907 1.00 96.81 111 GLN A N 1
ATOM 787 C CA . GLN A 1 111 ? 24.020 2.205 -15.860 1.00 96.81 111 GLN A CA 1
ATOM 788 C C . GLN A 1 111 ? 25.504 2.059 -16.174 1.00 96.81 111 GLN A C 1
ATOM 790 O O . GLN A 1 111 ? 26.363 2.216 -15.310 1.00 96.81 111 GLN A O 1
ATOM 795 N N . VAL A 1 112 ? 25.799 1.840 -17.451 1.00 96.81 112 VAL A N 1
ATOM 796 C CA . VAL A 1 112 ? 27.160 1.771 -17.978 1.00 96.81 112 VAL A CA 1
ATOM 797 C C . VAL A 1 112 ? 27.392 2.958 -18.898 1.00 96.81 112 VAL A C 1
ATOM 799 O O . VAL A 1 112 ? 26.623 3.204 -19.826 1.00 96.81 112 VAL A O 1
ATOM 802 N N . GLU A 1 113 ? 28.485 3.681 -18.669 1.00 97.19 113 GLU A N 1
ATOM 803 C CA . GLU A 1 113 ? 28.922 4.775 -19.533 1.00 97.19 113 GLU A CA 1
ATOM 804 C C . GLU A 1 113 ? 30.325 4.520 -20.074 1.00 97.19 113 GLU A C 1
ATOM 806 O O . GLU A 1 113 ? 31.214 4.049 -19.357 1.00 97.19 113 GLU A O 1
ATOM 811 N N . ARG A 1 114 ? 30.535 4.843 -21.352 1.00 96.75 114 ARG A N 1
ATOM 812 C CA . ARG A 1 114 ? 31.844 4.790 -22.006 1.00 96.75 114 ARG A CA 1
ATOM 813 C C . ARG A 1 114 ? 32.064 6.023 -22.861 1.00 96.75 114 ARG A C 1
ATOM 815 O O . ARG A 1 114 ? 31.192 6.411 -23.630 1.00 96.75 114 ARG A O 1
ATOM 822 N N . ILE A 1 115 ? 33.260 6.595 -22.765 1.00 96.00 115 ILE A N 1
ATOM 823 C CA . ILE A 1 115 ? 33.706 7.650 -23.674 1.00 96.00 115 ILE A CA 1
ATOM 824 C C . ILE A 1 115 ? 34.261 6.969 -24.929 1.00 96.00 115 ILE A C 1
ATOM 826 O O . ILE A 1 115 ? 35.301 6.315 -24.876 1.00 96.00 115 ILE A O 1
ATOM 830 N N . VAL A 1 116 ? 33.550 7.100 -26.046 1.00 92.62 116 VAL A N 1
ATOM 831 C CA . VAL A 1 116 ? 33.847 6.472 -27.335 1.00 92.62 116 VAL A CA 1
ATOM 832 C C . VAL A 1 116 ? 33.783 7.530 -28.446 1.00 92.62 116 VAL A C 1
ATOM 834 O O . VAL A 1 116 ? 32.717 7.779 -29.015 1.00 92.62 116 VAL A O 1
ATOM 837 N N . PRO A 1 117 ? 34.913 8.183 -28.773 1.00 91.44 117 PRO A N 1
ATOM 838 C CA . PRO A 1 117 ? 34.971 9.137 -29.874 1.00 91.44 117 PRO A CA 1
ATOM 839 C C . PRO A 1 117 ? 34.602 8.476 -31.202 1.00 91.44 117 PRO A C 1
ATOM 841 O O . PRO A 1 117 ? 35.200 7.470 -31.577 1.00 91.44 117 PRO A O 1
ATOM 844 N N . GLY A 1 118 ? 33.623 9.041 -31.915 1.00 86.38 118 GLY A N 1
ATOM 845 C CA . GLY A 1 118 ? 33.155 8.477 -33.186 1.00 86.38 118 GLY A CA 1
ATOM 846 C C . GLY A 1 118 ? 32.547 7.077 -33.044 1.00 86.38 118 GLY A C 1
ATOM 847 O O . GLY A 1 118 ? 32.854 6.203 -33.852 1.00 86.38 118 GLY A O 1
ATOM 848 N N . ALA A 1 119 ? 31.725 6.870 -32.009 1.00 87.19 119 ALA A N 1
ATOM 849 C CA . ALA A 1 119 ? 31.136 5.580 -31.655 1.00 87.19 119 ALA A CA 1
ATOM 850 C C . ALA A 1 119 ? 30.572 4.808 -32.862 1.00 87.19 119 ALA A C 1
ATOM 852 O O . ALA A 1 119 ? 29.628 5.245 -33.525 1.00 87.19 119 ALA A O 1
ATOM 853 N N . THR A 1 120 ? 31.140 3.630 -33.121 1.00 93.94 120 THR A N 1
ATOM 854 C CA . THR A 1 120 ? 30.647 2.697 -34.138 1.00 93.94 120 THR A CA 1
ATOM 855 C C . THR A 1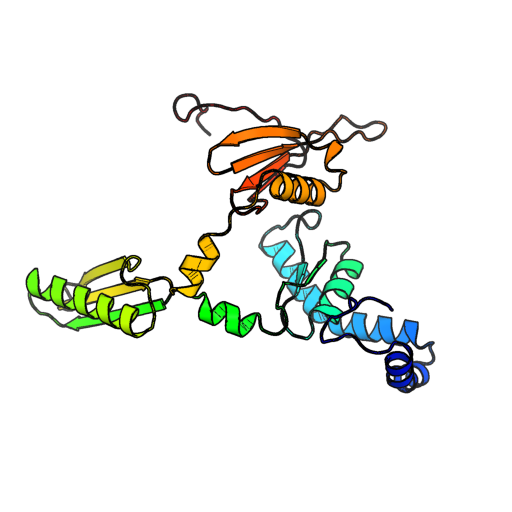 120 ? 29.472 1.880 -33.604 1.00 93.94 120 THR A C 1
ATOM 857 O O . THR A 1 120 ? 29.291 1.730 -32.394 1.00 93.94 120 THR A O 1
ATOM 860 N N . GLN A 1 121 ? 28.682 1.284 -34.504 1.00 94.12 121 GLN A N 1
ATOM 861 C CA . GLN A 1 121 ? 27.587 0.389 -34.116 1.00 94.12 121 GLN A CA 1
ATOM 862 C C . GLN A 1 121 ? 28.072 -0.771 -33.230 1.00 94.12 121 GLN A C 1
ATOM 864 O O . GLN A 1 121 ? 27.408 -1.112 -32.257 1.00 94.12 121 GLN A O 1
ATOM 869 N N . GLU A 1 122 ? 29.240 -1.344 -33.525 1.00 95.25 122 GLU A N 1
ATOM 870 C CA . GLU A 1 122 ? 29.842 -2.415 -32.722 1.00 95.25 122 GLU A CA 1
ATOM 871 C C . GLU A 1 122 ? 30.153 -1.948 -31.293 1.00 95.25 122 GLU A C 1
ATOM 873 O O . GLU A 1 122 ? 29.821 -2.636 -30.331 1.00 95.25 122 GLU A O 1
ATOM 878 N N . GLN A 1 123 ? 30.717 -0.748 -31.139 1.00 93.38 123 GLN A N 1
ATOM 879 C CA . GLN A 1 123 ? 31.021 -0.180 -29.825 1.00 93.38 123 GLN A CA 1
ATOM 880 C C . GLN A 1 123 ? 29.747 0.138 -29.035 1.00 93.38 123 GLN A C 1
ATOM 882 O O . GLN A 1 123 ? 29.682 -0.142 -27.841 1.00 93.38 123 GLN A O 1
ATOM 887 N N . ILE A 1 124 ? 28.712 0.662 -29.694 1.00 95.06 124 ILE A N 1
ATOM 888 C CA . ILE A 1 124 ? 27.405 0.914 -29.071 1.00 95.06 124 ILE A CA 1
ATOM 889 C C . ILE A 1 124 ? 26.787 -0.401 -28.574 1.00 95.06 124 ILE A C 1
ATOM 891 O O . ILE A 1 124 ? 26.322 -0.479 -27.436 1.00 95.06 124 ILE A O 1
ATOM 895 N N . LEU A 1 125 ? 26.830 -1.457 -29.393 1.00 95.81 125 LEU A N 1
ATOM 896 C CA . LEU A 1 125 ? 26.345 -2.786 -29.013 1.00 95.81 125 LEU A CA 1
ATOM 897 C C . LEU A 1 125 ? 27.174 -3.410 -27.883 1.00 95.81 125 LEU A C 1
ATOM 899 O O . LEU A 1 125 ? 26.605 -4.084 -27.028 1.00 95.81 125 LEU A O 1
ATOM 903 N N . ALA A 1 126 ? 28.482 -3.155 -27.831 1.00 96.12 126 ALA A N 1
ATOM 904 C CA . ALA A 1 126 ? 29.333 -3.615 -26.738 1.00 96.12 126 ALA A CA 1
ATOM 905 C C . ALA A 1 126 ? 28.944 -2.967 -25.398 1.00 96.12 126 ALA A C 1
ATOM 907 O O . ALA A 1 126 ? 28.818 -3.672 -24.399 1.00 96.12 126 ALA A O 1
ATOM 908 N N . VAL A 1 127 ? 28.684 -1.652 -25.381 1.00 96.31 127 VAL A N 1
ATOM 909 C CA . VAL A 1 127 ? 28.212 -0.942 -24.175 1.00 96.31 127 VAL A CA 1
ATOM 910 C C . VAL A 1 127 ? 26.824 -1.434 -23.758 1.00 96.31 127 VAL A C 1
ATOM 912 O O . VAL A 1 127 ? 26.588 -1.671 -22.575 1.00 96.31 127 VAL A O 1
ATOM 915 N N . ARG A 1 128 ? 25.926 -1.677 -24.726 1.00 96.94 128 ARG A N 1
ATOM 916 C CA . ARG A 1 128 ? 24.616 -2.301 -24.476 1.00 96.94 128 ARG A CA 1
ATOM 917 C C . ARG A 1 128 ? 24.763 -3.668 -23.799 1.00 96.94 128 ARG A C 1
ATOM 919 O O . ARG A 1 128 ? 24.136 -3.908 -22.774 1.00 96.94 128 ARG A O 1
ATOM 926 N N . ALA A 1 129 ? 25.589 -4.549 -24.364 1.00 96.3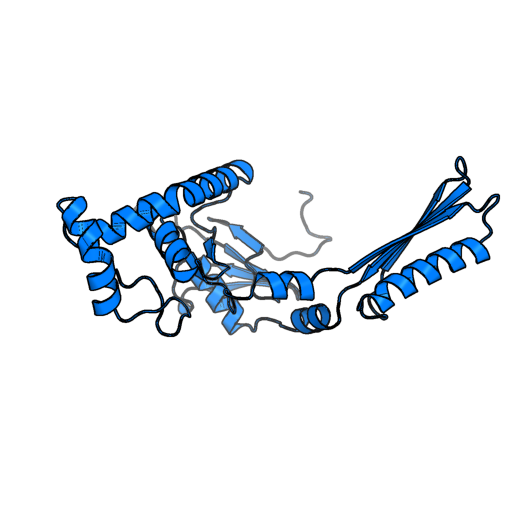8 129 ALA A N 1
ATOM 927 C CA . ALA A 1 129 ? 25.807 -5.902 -23.851 1.00 96.38 129 ALA A CA 1
ATOM 928 C C . ALA A 1 129 ? 26.527 -5.913 -22.493 1.00 96.38 129 ALA A C 1
ATOM 930 O O . ALA A 1 129 ? 26.400 -6.859 -21.718 1.00 96.38 129 ALA A O 1
ATOM 931 N N . GLU A 1 130 ? 27.312 -4.881 -22.190 1.00 96.69 130 GLU A N 1
ATOM 932 C CA . GLU A 1 130 ? 27.889 -4.701 -20.864 1.00 96.69 130 GLU A CA 1
ATOM 933 C C . GLU A 1 130 ? 26.820 -4.368 -19.820 1.00 96.69 130 GLU A C 1
ATOM 935 O O . GLU A 1 130 ? 26.757 -5.048 -18.799 1.00 96.69 130 GLU A O 1
ATOM 940 N N . ALA A 1 131 ? 25.949 -3.392 -20.095 1.00 96.81 131 ALA A N 1
ATOM 941 C CA . ALA A 1 131 ? 24.855 -3.045 -19.187 1.00 96.81 131 ALA A CA 1
ATOM 942 C C . ALA A 1 131 ? 23.895 -4.226 -18.969 1.00 96.81 131 ALA A C 1
ATOM 944 O O . ALA A 1 131 ? 23.489 -4.492 -17.841 1.00 96.81 131 ALA A O 1
ATOM 945 N N . GLU A 1 132 ? 23.583 -4.969 -20.036 1.00 96.12 132 GLU A N 1
ATOM 946 C CA . GLU A 1 132 ? 22.756 -6.179 -19.966 1.00 96.12 132 GLU A CA 1
ATOM 947 C C . GLU A 1 132 ? 23.362 -7.225 -19.018 1.00 96.12 132 GLU A C 1
ATOM 949 O O . GLU A 1 132 ? 22.687 -7.696 -18.105 1.00 96.12 132 GLU A O 1
ATOM 954 N N . ARG A 1 133 ? 24.659 -7.533 -19.167 1.00 96.25 133 ARG A N 1
ATOM 955 C CA . ARG A 1 133 ? 25.357 -8.474 -18.275 1.00 96.25 133 ARG A CA 1
ATOM 956 C C . ARG A 1 133 ? 25.401 -7.988 -16.832 1.00 96.25 133 ARG A C 1
ATOM 958 O O . ARG A 1 133 ? 25.152 -8.788 -15.939 1.00 96.25 133 ARG A O 1
ATOM 965 N N . ALA A 1 134 ? 25.672 -6.702 -16.608 1.00 95.25 134 ALA A N 1
ATOM 966 C CA . ALA A 1 134 ? 25.753 -6.135 -15.264 1.00 95.25 134 ALA A CA 1
ATOM 967 C C . ALA A 1 134 ? 24.440 -6.315 -14.485 1.00 95.25 134 ALA A C 1
ATOM 969 O O . ALA A 1 134 ? 24.455 -6.693 -13.317 1.00 95.25 134 ALA A O 1
ATOM 970 N N . VAL A 1 135 ? 23.295 -6.110 -15.143 1.00 94.12 135 VAL A N 1
ATOM 971 C CA . VAL A 1 135 ? 21.982 -6.265 -14.501 1.00 94.12 135 VAL A CA 1
ATOM 972 C C . VAL A 1 135 ? 21.636 -7.744 -14.252 1.00 94.12 135 VAL A C 1
ATOM 974 O O . VAL A 1 135 ? 21.047 -8.072 -13.222 1.00 94.12 135 VAL A O 1
ATOM 977 N N . VAL A 1 136 ? 22.057 -8.656 -15.139 1.00 93.00 136 VAL A N 1
ATOM 978 C CA . VAL A 1 136 ? 21.899 -10.113 -14.954 1.00 93.00 136 VAL A CA 1
ATOM 979 C C . VAL A 1 136 ? 22.765 -10.631 -13.802 1.00 93.00 136 VAL A C 1
ATOM 981 O O . VAL A 1 136 ? 22.283 -11.403 -12.976 1.00 93.00 136 VAL A O 1
ATOM 984 N N . GLU A 1 137 ? 24.014 -10.172 -13.681 1.00 93.00 137 GLU A N 1
ATOM 985 C CA . GLU A 1 137 ? 24.906 -10.513 -12.558 1.00 93.00 137 GLU A CA 1
ATOM 986 C C . GLU A 1 137 ? 24.335 -10.080 -11.197 1.00 93.00 137 GLU A C 1
ATOM 988 O O . GLU A 1 137 ? 24.644 -10.679 -10.168 1.00 93.00 137 GLU A O 1
ATOM 993 N N . GLN A 1 138 ? 23.454 -9.080 -11.195 1.00 88.75 138 GLN A N 1
ATOM 994 C CA . GLN A 1 138 ? 22.742 -8.594 -10.015 1.00 88.75 138 GLN A CA 1
ATOM 995 C C . GLN A 1 138 ? 21.404 -9.302 -9.751 1.00 88.75 138 GLN A C 1
ATOM 997 O O . GLN A 1 138 ? 20.678 -8.928 -8.830 1.00 88.75 138 GLN A O 1
ATOM 1002 N N . GLY A 1 139 ? 21.083 -10.348 -10.518 1.00 86.62 139 GLY A N 1
ATOM 1003 C CA . GLY A 1 139 ? 19.925 -11.211 -10.283 1.00 86.62 139 GLY A CA 1
ATOM 1004 C C . GLY A 1 139 ? 18.687 -10.877 -11.112 1.00 86.62 139 GLY A C 1
ATOM 1005 O O . GLY A 1 139 ? 17.601 -11.368 -10.792 1.00 86.62 139 GLY A O 1
ATOM 1006 N N . ALA A 1 140 ? 18.812 -10.061 -12.164 1.00 89.62 140 ALA A N 1
ATOM 1007 C CA . ALA A 1 140 ? 17.744 -9.918 -13.147 1.00 89.62 140 ALA A CA 1
ATOM 1008 C C . ALA A 1 140 ? 17.601 -11.180 -14.014 1.00 89.62 140 ALA A C 1
ATOM 1010 O O . ALA A 1 140 ? 18.592 -11.769 -14.448 1.00 89.62 140 ALA A O 1
ATOM 1011 N N . ALA A 1 141 ? 16.358 -11.553 -14.318 1.00 87.94 141 ALA A N 1
ATOM 1012 C CA . ALA A 1 141 ? 16.057 -12.609 -15.274 1.00 87.94 141 ALA A CA 1
ATOM 1013 C C . ALA A 1 141 ? 16.441 -12.156 -16.692 1.00 87.94 141 ALA A C 1
ATOM 1015 O O . ALA A 1 141 ? 15.977 -11.117 -17.166 1.00 87.94 141 ALA A O 1
ATOM 1016 N N . ALA A 1 142 ? 17.305 -12.924 -17.360 1.00 86.12 142 ALA A N 1
ATOM 1017 C CA . ALA A 1 142 ? 17.926 -12.529 -18.626 1.00 86.12 142 ALA A CA 1
ATOM 1018 C C . ALA A 1 142 ? 16.923 -12.300 -19.772 1.00 86.12 142 ALA A C 1
ATOM 1020 O O . ALA A 1 142 ? 17.152 -11.461 -20.636 1.00 86.12 142 ALA A O 1
ATOM 1021 N N . ASP A 1 143 ? 15.804 -13.022 -19.776 1.00 85.00 143 ASP A N 1
ATOM 1022 C CA . ASP A 1 143 ? 14.739 -12.911 -20.778 1.00 85.00 143 ASP A CA 1
ATOM 1023 C C . ASP A 1 143 ? 13.883 -11.640 -20.634 1.00 85.00 143 ASP A C 1
ATOM 1025 O O . ASP A 1 143 ? 13.189 -11.261 -21.577 1.00 85.00 143 ASP A O 1
ATOM 1029 N N . GLY A 1 144 ? 13.951 -10.967 -19.482 1.00 82.44 144 GLY A N 1
ATOM 1030 C CA . GLY A 1 144 ? 13.173 -9.772 -19.153 1.00 82.44 144 GLY A CA 1
ATOM 1031 C C . GLY A 1 144 ? 13.984 -8.479 -19.037 1.00 82.44 144 GLY A C 1
ATOM 1032 O O . GLY A 1 144 ? 13.479 -7.517 -18.456 1.00 82.44 144 GLY A O 1
ATOM 1033 N N . VAL A 1 145 ? 15.232 -8.447 -19.521 1.00 92.75 145 VAL A N 1
ATOM 1034 C CA . VAL A 1 145 ? 16.084 -7.247 -19.461 1.00 92.75 145 VAL A CA 1
ATOM 1035 C C . VAL A 1 145 ? 15.790 -6.298 -20.622 1.00 92.75 145 VAL A C 1
ATOM 1037 O O . VAL A 1 145 ? 15.923 -6.646 -21.795 1.00 92.75 145 VAL A O 1
ATOM 1040 N N . GLU A 1 146 ? 15.471 -5.051 -20.289 1.00 94.31 146 GLU A N 1
ATOM 1041 C CA . GLU A 1 146 ? 15.338 -3.947 -21.237 1.00 94.31 146 GLU A CA 1
ATOM 1042 C C . GLU A 1 146 ? 16.566 -3.038 -21.144 1.00 94.31 146 GLU A C 1
ATOM 1044 O O . GLU A 1 146 ? 17.004 -2.693 -20.047 1.00 94.31 146 GLU A O 1
ATOM 1049 N N . VAL A 1 147 ? 17.130 -2.635 -22.288 1.00 96.19 147 VAL A N 1
ATOM 1050 C CA . VAL A 1 147 ? 18.307 -1.753 -22.333 1.00 96.19 147 VAL A CA 1
ATOM 1051 C C . VAL A 1 147 ? 18.038 -0.548 -23.222 1.00 96.19 147 VAL A C 1
ATOM 1053 O O . VAL A 1 147 ? 17.832 -0.692 -24.428 1.00 96.19 147 VAL A O 1
ATOM 1056 N N . GLU A 1 148 ? 18.101 0.641 -22.633 1.00 96.88 148 GLU A N 1
ATOM 1057 C CA . GLU A 1 148 ? 18.060 1.918 -23.339 1.00 96.88 148 GLU A CA 1
ATOM 1058 C C . GLU A 1 148 ? 19.487 2.415 -23.578 1.00 96.88 148 GLU A C 1
ATOM 1060 O O . GLU A 1 148 ? 20.297 2.450 -22.652 1.00 96.88 148 GLU A O 1
ATOM 1065 N N . VAL A 1 149 ? 19.809 2.810 -24.812 1.00 96.38 149 VAL A N 1
ATOM 1066 C CA . VAL A 1 149 ? 21.136 3.334 -25.156 1.00 96.38 149 VAL A CA 1
ATOM 1067 C C . VAL A 1 149 ? 21.016 4.747 -25.705 1.00 96.38 149 VAL A C 1
ATOM 1069 O O . VAL A 1 149 ? 20.279 4.995 -26.656 1.00 96.38 149 VAL A O 1
ATOM 1072 N N . THR A 1 150 ? 21.782 5.668 -25.134 1.00 96.19 150 THR A N 1
ATOM 1073 C CA . THR A 1 150 ? 21.895 7.055 -25.586 1.00 96.19 150 THR A CA 1
ATOM 1074 C C . THR A 1 150 ? 23.335 7.342 -25.990 1.00 96.19 150 THR A C 1
ATOM 1076 O O . THR A 1 150 ? 24.268 6.979 -25.276 1.00 96.19 150 THR A O 1
ATOM 1079 N N . VAL A 1 151 ? 23.522 8.031 -27.114 1.00 95.56 151 VAL A N 1
ATOM 1080 C CA . VAL A 1 151 ? 24.834 8.513 -27.559 1.00 95.56 151 VAL A CA 1
ATOM 1081 C C . VAL A 1 151 ? 24.829 10.033 -27.526 1.00 95.56 151 VAL A C 1
ATOM 1083 O O . VAL A 1 151 ? 24.018 10.664 -28.201 1.00 95.56 151 VAL A O 1
ATOM 1086 N N . ASP A 1 152 ? 25.736 10.612 -26.750 1.00 93.69 152 ASP A N 1
ATOM 1087 C CA . ASP A 1 152 ? 26.008 12.042 -26.734 1.00 93.69 152 ASP A CA 1
ATOM 1088 C C . ASP A 1 152 ? 27.254 12.332 -27.593 1.00 93.69 152 ASP A C 1
ATOM 1090 O O . ASP A 1 152 ? 28.383 12.053 -27.173 1.00 93.69 152 ASP A O 1
ATOM 1094 N N . PRO A 1 153 ? 27.083 12.894 -28.803 1.00 88.31 153 PRO A N 1
ATOM 1095 C CA . PRO A 1 153 ? 28.197 13.183 -29.697 1.00 88.31 153 PRO A CA 1
ATOM 1096 C C . PRO A 1 153 ? 29.043 14.382 -29.244 1.00 88.31 153 PRO A C 1
ATOM 1098 O O . PRO A 1 153 ? 30.167 14.527 -29.715 1.00 88.31 153 PRO A O 1
ATOM 1101 N N . GLN A 1 154 ? 28.543 15.249 -28.355 1.00 91.50 154 GLN A N 1
ATOM 1102 C CA . GLN A 1 154 ? 29.306 16.405 -27.871 1.00 91.50 154 GLN A CA 1
ATOM 1103 C C . GLN A 1 154 ? 30.353 15.977 -26.845 1.00 91.50 154 GLN A C 1
ATOM 1105 O O . GLN A 1 154 ? 31.485 16.460 -26.861 1.00 91.50 154 GLN A O 1
ATOM 1110 N N . THR A 1 155 ? 29.975 15.050 -25.967 1.00 94.19 155 THR A N 1
ATOM 1111 C CA . THR A 1 155 ? 30.854 14.506 -24.925 1.00 94.19 155 THR A CA 1
ATOM 1112 C C . THR A 1 155 ? 31.515 13.186 -25.330 1.00 94.19 155 THR A C 1
ATOM 1114 O O . THR A 1 155 ? 32.390 12.694 -24.620 1.00 94.19 155 THR A O 1
ATOM 1117 N N . ASN A 1 156 ? 31.151 12.638 -26.496 1.00 94.31 156 ASN A N 1
ATOM 1118 C CA . ASN A 1 156 ? 31.526 11.303 -26.964 1.00 94.31 156 ASN A CA 1
ATOM 1119 C C . ASN A 1 156 ? 31.109 10.191 -25.989 1.00 94.31 156 ASN A C 1
ATOM 1121 O O . ASN A 1 156 ? 31.790 9.176 -25.899 1.00 94.31 156 ASN A O 1
ATOM 1125 N N . VAL A 1 157 ? 30.025 10.367 -25.233 1.00 96.62 157 VAL A N 1
ATOM 1126 C CA . VAL A 1 157 ? 29.572 9.379 -24.246 1.00 96.62 157 VAL A CA 1
ATOM 1127 C C . VAL A 1 157 ? 28.513 8.473 -24.859 1.00 96.62 157 VAL A C 1
ATOM 1129 O O . VAL A 1 157 ? 27.479 8.934 -25.333 1.00 96.62 157 VAL A O 1
ATOM 1132 N N . VAL A 1 158 ? 28.741 7.165 -24.794 1.00 97.19 158 VAL A N 1
ATOM 1133 C CA . VAL A 1 158 ? 27.707 6.145 -24.976 1.00 97.19 158 VAL A CA 1
ATOM 1134 C C . VAL A 1 158 ? 27.262 5.697 -23.590 1.00 97.19 158 VAL A C 1
ATOM 1136 O O . VAL A 1 158 ? 28.069 5.183 -22.814 1.00 97.19 158 VAL A O 1
ATOM 1139 N N . ARG A 1 159 ? 25.983 5.893 -23.279 1.00 97.44 159 ARG A N 1
ATOM 1140 C CA . ARG A 1 159 ? 25.346 5.454 -22.036 1.00 97.44 159 ARG A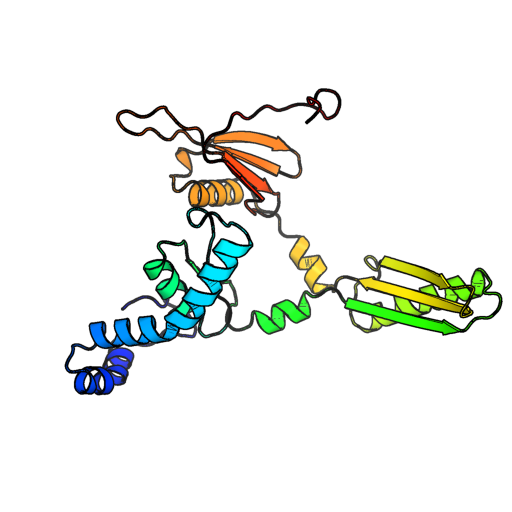 CA 1
ATOM 1141 C C . ARG A 1 159 ? 24.354 4.346 -22.349 1.00 97.44 159 ARG A C 1
ATOM 1143 O O . ARG A 1 159 ? 23.483 4.544 -23.187 1.00 97.44 159 ARG A O 1
ATOM 1150 N N . ALA A 1 160 ? 24.452 3.225 -21.648 1.00 97.62 160 ALA A N 1
ATOM 1151 C CA . ALA A 1 160 ? 23.446 2.173 -21.650 1.00 97.62 160 ALA A CA 1
ATOM 1152 C C . ALA A 1 160 ? 22.847 2.032 -20.248 1.00 97.62 160 ALA A C 1
ATOM 1154 O O . ALA A 1 160 ? 23.577 1.942 -19.263 1.00 97.62 160 ALA A O 1
ATOM 1155 N N . ILE A 1 161 ? 21.521 2.023 -20.168 1.00 97.25 161 ILE A N 1
ATOM 1156 C CA . ILE A 1 161 ? 20.761 1.813 -18.939 1.00 97.25 161 ILE A CA 1
ATOM 1157 C C . ILE A 1 161 ? 19.987 0.515 -19.115 1.00 97.25 161 ILE A C 1
ATOM 1159 O O . ILE A 1 161 ? 19.064 0.453 -19.924 1.00 97.25 161 ILE A O 1
ATOM 1163 N N . ALA A 1 162 ? 20.374 -0.514 -18.371 1.00 96.44 162 ALA A N 1
ATOM 1164 C CA . ALA A 1 162 ? 19.678 -1.789 -18.333 1.00 96.44 162 ALA A CA 1
ATOM 1165 C C . ALA A 1 162 ? 18.740 -1.830 -17.126 1.00 96.44 162 ALA A C 1
ATOM 1167 O O . ALA A 1 162 ? 19.114 -1.405 -16.036 1.00 96.44 162 ALA A O 1
ATOM 1168 N N . THR A 1 163 ? 17.522 -2.332 -17.307 1.00 94.94 163 THR A N 1
ATOM 1169 C CA . THR A 1 163 ? 16.560 -2.577 -16.228 1.00 94.94 163 THR A CA 1
ATOM 1170 C C . THR A 1 163 ? 15.973 -3.972 -16.391 1.00 94.94 163 THR A C 1
ATOM 1172 O O . THR A 1 163 ? 15.579 -4.349 -17.490 1.00 94.94 163 THR A O 1
ATOM 1175 N N . GLY A 1 164 ? 15.900 -4.741 -15.308 1.00 91.31 164 GLY A N 1
ATOM 1176 C CA . GLY A 1 164 ? 15.349 -6.092 -15.323 1.00 91.31 164 GLY A CA 1
ATOM 1177 C C . GLY A 1 164 ? 14.621 -6.440 -14.030 1.00 91.31 164 GLY A C 1
ATOM 1178 O O . GLY A 1 164 ? 14.916 -5.913 -12.956 1.00 91.31 164 GLY A O 1
ATOM 1179 N N . ALA A 1 165 ? 13.631 -7.323 -14.134 1.00 87.25 165 ALA A N 1
ATOM 1180 C CA . ALA A 1 165 ? 12.962 -7.899 -12.973 1.00 87.25 165 ALA A CA 1
ATOM 1181 C C . ALA A 1 165 ? 13.776 -9.069 -12.411 1.00 87.25 165 ALA A C 1
ATOM 1183 O O . ALA A 1 165 ? 14.365 -9.835 -13.170 1.00 87.25 165 ALA A O 1
ATOM 1184 N N . THR A 1 166 ? 13.770 -9.241 -11.089 1.00 82.94 166 THR A N 1
ATOM 1185 C CA . THR A 1 166 ? 14.306 -10.456 -10.462 1.00 82.94 166 THR A CA 1
ATOM 1186 C C . THR A 1 166 ? 13.425 -11.669 -10.780 1.00 82.94 166 THR A C 1
ATOM 1188 O O . THR A 1 166 ? 12.231 -11.535 -11.083 1.00 82.94 166 THR A O 1
ATOM 1191 N N . GLU A 1 167 ? 13.980 -12.880 -10.678 1.00 74.00 167 GLU A N 1
ATOM 1192 C CA . GLU A 1 167 ? 13.203 -14.120 -10.856 1.00 74.00 167 GLU A CA 1
ATOM 1193 C C . GLU A 1 167 ? 12.007 -14.197 -9.889 1.00 74.00 167 GLU A C 1
ATOM 1195 O O . GLU A 1 167 ? 10.900 -14.562 -10.287 1.00 74.00 167 GLU A O 1
ATOM 1200 N N . LEU A 1 168 ? 12.196 -13.762 -8.637 1.00 68.81 168 LEU A N 1
ATOM 1201 C CA . LEU A 1 168 ? 11.143 -13.725 -7.616 1.00 68.81 168 LEU A CA 1
ATOM 1202 C C . LEU A 1 168 ? 9.980 -12.806 -8.014 1.00 68.81 168 LEU A C 1
ATOM 1204 O O . LEU A 1 168 ? 8.818 -13.183 -7.875 1.00 68.81 168 LEU A O 1
ATOM 1208 N N . ARG A 1 169 ? 10.274 -11.629 -8.580 1.00 71.50 169 ARG A N 1
ATOM 1209 C CA . ARG A 1 169 ? 9.246 -10.710 -9.096 1.00 71.50 169 ARG A CA 1
ATOM 1210 C C . ARG A 1 169 ? 8.491 -11.299 -10.290 1.00 71.50 169 ARG A C 1
ATOM 1212 O O . ARG A 1 169 ? 7.308 -11.017 -10.476 1.00 71.50 169 ARG A O 1
ATOM 1219 N N . THR A 1 170 ? 9.162 -12.109 -11.104 1.00 61.72 170 THR A N 1
ATOM 1220 C CA . THR A 1 170 ? 8.548 -12.765 -12.268 1.00 61.72 170 THR A CA 1
ATOM 1221 C C . THR A 1 170 ? 7.544 -13.838 -11.839 1.00 61.72 170 THR A C 1
ATOM 1223 O O . THR A 1 170 ? 6.476 -13.941 -12.439 1.00 61.72 170 THR A O 1
ATOM 1226 N N . GLN A 1 171 ? 7.832 -14.576 -10.761 1.00 61.88 171 GLN A N 1
ATOM 1227 C CA . GLN A 1 171 ? 6.895 -15.541 -10.173 1.00 61.88 171 GLN A CA 1
ATOM 1228 C C . GLN A 1 171 ? 5.699 -14.868 -9.485 1.00 61.88 171 GLN A C 1
ATOM 1230 O O . GLN A 1 171 ? 4.575 -15.338 -9.645 1.00 61.88 171 GLN A O 1
ATOM 1235 N N . ASP A 1 172 ? 5.911 -13.753 -8.779 1.00 63.62 172 ASP A N 1
ATOM 1236 C CA . ASP A 1 172 ? 4.833 -12.994 -8.121 1.00 63.62 172 ASP A CA 1
ATOM 1237 C C . ASP A 1 172 ? 3.758 -12.521 -9.125 1.00 63.62 172 ASP A C 1
ATOM 1239 O O . ASP A 1 172 ? 2.557 -12.662 -8.900 1.00 63.62 172 ASP A O 1
ATOM 1243 N N . ARG A 1 173 ? 4.178 -12.092 -10.324 1.00 62.44 173 ARG A N 1
ATOM 1244 C CA . ARG A 1 173 ? 3.275 -11.710 -11.430 1.00 62.44 173 ARG A CA 1
ATOM 1245 C C . ARG A 1 173 ? 2.429 -12.849 -12.009 1.00 62.44 173 ARG A C 1
ATOM 1247 O O . ARG A 1 173 ? 1.549 -12.582 -12.825 1.00 62.44 173 ARG A O 1
ATOM 1254 N N . ALA A 1 174 ? 2.697 -14.107 -11.660 1.00 62.59 174 ALA A N 1
ATOM 1255 C CA . ALA A 1 174 ? 1.904 -15.232 -12.152 1.00 62.59 174 ALA A CA 1
ATOM 1256 C C . ALA A 1 174 ? 0.545 -15.352 -11.442 1.00 62.59 174 ALA A C 1
ATOM 1258 O O . ALA A 1 174 ? -0.339 -16.053 -11.943 1.00 62.59 174 ALA A O 1
ATOM 1259 N N . HIS A 1 175 ? 0.365 -14.689 -10.294 1.00 72.75 175 HIS A N 1
ATOM 1260 C CA . HIS A 1 175 ? -0.909 -14.701 -9.592 1.00 72.75 175 HIS A CA 1
ATOM 1261 C C . HIS A 1 175 ? -1.980 -13.951 -10.395 1.00 72.75 175 HIS A C 1
ATOM 1263 O O . HIS A 1 175 ? -1.782 -12.814 -10.807 1.00 72.75 175 HIS A O 1
ATOM 1269 N N . ARG A 1 176 ? -3.129 -14.600 -10.603 1.00 80.88 176 ARG A N 1
ATOM 1270 C CA . ARG A 1 176 ? -4.340 -13.979 -11.144 1.00 80.88 176 ARG A CA 1
ATOM 1271 C C . ARG A 1 176 ? -5.505 -14.308 -10.236 1.00 80.88 176 ARG A C 1
ATOM 1273 O O . ARG A 1 176 ? -5.709 -15.479 -9.912 1.00 80.88 176 ARG A O 1
ATOM 1280 N N . ALA A 1 177 ? -6.266 -13.282 -9.882 1.00 85.81 177 ALA A N 1
ATOM 1281 C CA . ALA A 1 177 ? -7.454 -13.438 -9.069 1.00 85.81 177 ALA A CA 1
ATOM 1282 C C . ALA A 1 177 ? -8.541 -14.152 -9.878 1.00 85.81 177 ALA A C 1
ATOM 1284 O O . ALA A 1 177 ? -8.856 -13.776 -11.015 1.00 85.81 177 ALA A O 1
ATOM 1285 N N . ASP A 1 178 ? -9.144 -15.176 -9.281 1.00 91.50 178 ASP A N 1
ATOM 1286 C CA . ASP A 1 178 ? -10.288 -15.848 -9.889 1.00 91.50 178 ASP A CA 1
ATOM 1287 C C . ASP A 1 178 ? -11.560 -14.973 -9.833 1.00 91.50 178 ASP A C 1
ATOM 1289 O O . ASP A 1 178 ? -11.600 -13.894 -9.231 1.00 91.50 178 ASP A O 1
ATOM 1293 N N . ASP A 1 179 ? -12.627 -15.407 -10.504 1.00 92.25 179 ASP A N 1
ATOM 1294 C CA . ASP A 1 179 ? -13.890 -14.657 -10.564 1.00 92.25 179 ASP A CA 1
ATOM 1295 C C . ASP A 1 179 ? -14.517 -14.444 -9.178 1.00 92.25 179 ASP A C 1
ATOM 1297 O O . ASP A 1 179 ? -15.114 -13.395 -8.913 1.00 92.25 179 ASP A O 1
ATOM 1301 N N . ALA A 1 180 ? -14.380 -15.426 -8.283 1.00 93.81 180 ALA A N 1
ATOM 1302 C CA . ALA A 1 180 ? -14.961 -15.386 -6.947 1.00 93.81 180 ALA A CA 1
ATOM 1303 C C . ALA A 1 180 ? -14.181 -14.441 -6.023 1.00 93.81 180 ALA A C 1
ATOM 1305 O O . ALA A 1 180 ? -14.764 -13.734 -5.199 1.00 93.81 180 ALA A O 1
ATOM 1306 N N . GLU A 1 181 ? -12.861 -14.400 -6.148 1.00 92.69 181 GLU A N 1
ATOM 1307 C CA . GLU A 1 181 ? -11.983 -13.450 -5.485 1.00 92.69 181 GLU A CA 1
ATOM 1308 C C . GLU A 1 181 ? -12.263 -12.021 -5.945 1.00 92.69 181 GLU A C 1
ATOM 1310 O O . GLU A 1 181 ? -12.550 -11.162 -5.106 1.00 92.69 181 GLU A O 1
ATOM 1315 N N . ARG A 1 182 ? -12.304 -11.775 -7.260 1.00 95.00 182 ARG A N 1
ATOM 1316 C CA . ARG A 1 182 ? -12.626 -10.450 -7.813 1.00 95.00 182 ARG A CA 1
ATOM 1317 C C . ARG A 1 182 ? -14.000 -9.955 -7.363 1.00 95.00 182 ARG A C 1
ATOM 1319 O O . ARG A 1 182 ? -14.130 -8.797 -6.961 1.00 95.00 182 ARG A O 1
ATOM 1326 N N . LEU A 1 183 ? -15.004 -10.835 -7.333 1.00 95.81 183 LEU A N 1
ATOM 1327 C CA . LEU A 1 183 ? -16.333 -10.521 -6.804 1.00 95.81 183 LEU A CA 1
ATOM 1328 C C . LEU A 1 183 ? -16.291 -10.147 -5.313 1.00 95.81 183 LEU A C 1
ATOM 1330 O O . LEU A 1 183 ? -16.890 -9.147 -4.916 1.00 95.81 183 LEU A O 1
ATOM 1334 N N . ARG A 1 184 ? -15.576 -10.916 -4.479 1.00 94.88 184 ARG A N 1
ATOM 1335 C CA . ARG A 1 184 ? -15.433 -10.629 -3.038 1.00 94.88 184 ARG A CA 1
ATOM 1336 C C . ARG A 1 184 ? -14.732 -9.294 -2.787 1.00 94.88 184 ARG A C 1
ATOM 1338 O O . ARG A 1 184 ? -15.162 -8.537 -1.912 1.00 94.88 184 ARG A O 1
ATOM 1345 N N . LEU A 1 185 ? -13.695 -8.981 -3.560 1.00 92.56 185 LEU A N 1
ATOM 1346 C CA . LEU A 1 185 ? -12.961 -7.716 -3.470 1.00 92.56 185 LEU A CA 1
ATOM 1347 C C . LEU A 1 185 ? -13.843 -6.535 -3.895 1.00 92.56 185 LEU A C 1
ATOM 1349 O O . LEU A 1 185 ? -13.914 -5.530 -3.182 1.00 92.56 185 LEU A O 1
ATOM 1353 N N . ALA A 1 186 ? -14.599 -6.685 -4.987 1.00 94.69 186 ALA A N 1
ATOM 1354 C CA . ALA A 1 186 ? -15.575 -5.690 -5.418 1.00 94.69 186 ALA A CA 1
ATOM 1355 C C . ALA A 1 186 ? -16.664 -5.457 -4.359 1.00 94.69 186 ALA A C 1
ATOM 1357 O O . ALA A 1 186 ? -16.943 -4.310 -4.018 1.00 94.69 186 ALA A O 1
ATOM 1358 N N . ALA A 1 187 ? -17.240 -6.523 -3.797 1.00 94.81 187 ALA A N 1
ATOM 1359 C CA . ALA A 1 187 ? -18.266 -6.448 -2.758 1.00 94.81 187 ALA A CA 1
ATOM 1360 C C . ALA A 1 187 ? -17.770 -5.749 -1.488 1.00 94.81 187 ALA A C 1
ATOM 1362 O O . ALA A 1 187 ? -18.443 -4.860 -0.964 1.00 94.81 187 ALA A O 1
ATOM 1363 N N . THR A 1 188 ? -16.550 -6.080 -1.057 1.00 91.75 188 THR A N 1
ATOM 1364 C CA . THR A 1 188 ? -15.888 -5.427 0.079 1.00 91.75 188 THR A CA 1
ATOM 1365 C C . THR A 1 188 ? -15.710 -3.930 -0.180 1.00 91.75 188 THR A C 1
ATOM 1367 O O . THR A 1 188 ? -16.087 -3.109 0.653 1.00 91.75 188 THR A O 1
ATOM 1370 N N . SER A 1 189 ? -15.230 -3.550 -1.370 1.00 91.19 189 SER A N 1
ATOM 1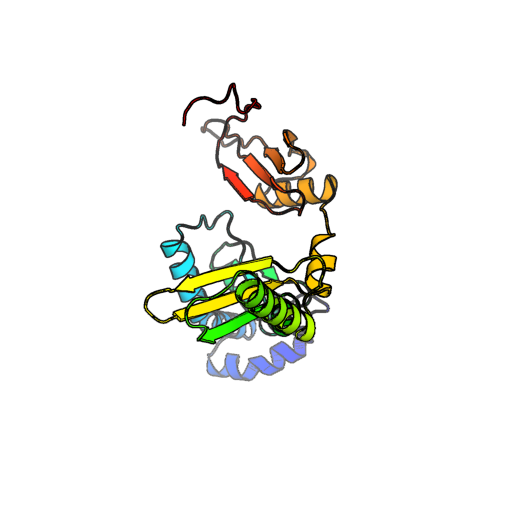371 C CA . SER A 1 189 ? -15.070 -2.140 -1.765 1.00 91.19 189 SER A CA 1
ATOM 1372 C C . SER A 1 189 ? -16.403 -1.393 -1.946 1.00 91.19 189 SER A C 1
ATOM 1374 O O . SER A 1 189 ? -16.480 -0.178 -1.740 1.00 91.19 189 SER A O 1
ATOM 1376 N N . LEU A 1 190 ? -17.466 -2.102 -2.332 1.00 92.19 190 LEU A N 1
ATOM 1377 C CA . LEU A 1 190 ? -18.837 -1.587 -2.416 1.00 92.19 190 LEU A CA 1
ATOM 1378 C C . LEU A 1 190 ? -19.552 -1.576 -1.055 1.00 92.19 190 LEU A C 1
ATOM 1380 O O . LEU A 1 190 ? -20.662 -1.051 -0.973 1.00 92.19 190 LEU A O 1
ATOM 1384 N N . LYS A 1 191 ? -18.932 -2.127 -0.000 1.00 91.06 191 LYS A N 1
ATOM 1385 C CA . LYS A 1 191 ? -19.506 -2.273 1.347 1.00 91.06 191 LYS A CA 1
ATOM 1386 C C . LYS A 1 191 ? -20.876 -2.973 1.310 1.00 91.06 191 LYS A C 1
ATOM 1388 O O . LYS A 1 191 ? -21.822 -2.550 1.974 1.00 91.06 191 LYS A O 1
ATOM 1393 N N . THR A 1 192 ? -20.994 -4.027 0.501 1.00 93.88 192 THR A N 1
ATOM 1394 C CA . THR A 1 192 ? -22.234 -4.796 0.317 1.00 93.88 192 THR A CA 1
ATOM 1395 C C . THR A 1 192 ? -21.965 -6.299 0.303 1.00 93.88 192 THR A C 1
ATOM 1397 O O . THR A 1 192 ? -20.822 -6.745 0.220 1.00 93.88 192 THR A O 1
ATOM 1400 N N . ASP A 1 193 ? -23.033 -7.084 0.393 1.00 94.81 193 ASP A N 1
ATOM 1401 C CA . ASP A 1 193 ? -22.953 -8.537 0.289 1.00 94.81 193 ASP A CA 1
ATOM 1402 C C . ASP A 1 193 ? -22.610 -8.952 -1.157 1.00 94.81 193 ASP A C 1
ATOM 1404 O O . ASP A 1 193 ? -23.211 -8.402 -2.088 1.00 94.81 193 ASP A O 1
ATOM 1408 N N . PRO A 1 194 ? -21.703 -9.924 -1.379 1.00 95.81 194 PRO A N 1
ATOM 1409 C CA . PRO A 1 194 ? -21.368 -10.413 -2.718 1.00 95.81 194 PRO A CA 1
ATOM 1410 C C . PRO A 1 194 ? -22.580 -10.834 -3.560 1.00 95.81 194 PRO A C 1
ATOM 1412 O O . PRO A 1 194 ? -22.564 -10.653 -4.773 1.00 95.81 194 PRO A O 1
ATOM 1415 N N . SER A 1 195 ? -23.654 -11.331 -2.935 1.00 95.88 195 SER A N 1
ATOM 1416 C CA . SER A 1 195 ? -24.903 -11.705 -3.620 1.00 95.88 195 SER A CA 1
ATOM 1417 C C . SER A 1 195 ? -25.653 -10.528 -4.254 1.00 95.88 195 SER A C 1
ATOM 1419 O O . SER A 1 195 ? -26.504 -10.736 -5.116 1.00 95.88 195 SER A O 1
ATOM 1421 N N . LYS A 1 196 ? -25.344 -9.292 -3.844 1.00 96.06 196 LYS A N 1
ATOM 1422 C CA . LYS A 1 196 ? -25.937 -8.049 -4.368 1.00 96.06 196 LYS A CA 1
ATOM 1423 C C . LYS A 1 196 ? -25.046 -7.352 -5.394 1.00 96.06 196 LYS A C 1
ATOM 1425 O O . LYS A 1 196 ? -25.350 -6.230 -5.800 1.00 96.06 196 LYS A O 1
ATOM 1430 N N . VAL A 1 197 ? -23.919 -7.961 -5.753 1.00 97.56 197 VAL A N 1
ATOM 1431 C CA . VAL A 1 197 ? -22.969 -7.412 -6.717 1.00 97.56 197 VAL A CA 1
ATOM 1432 C C . VAL A 1 197 ? -23.137 -8.130 -8.046 1.00 97.56 197 VAL A C 1
ATOM 1434 O O . VAL A 1 197 ? -23.187 -9.356 -8.113 1.00 97.56 197 VAL A O 1
ATOM 1437 N N . HIS A 1 198 ? -23.198 -7.349 -9.116 1.00 96.62 198 HIS A N 1
ATOM 1438 C CA . HIS A 1 198 ? -23.404 -7.842 -10.469 1.00 96.62 198 HIS A CA 1
ATOM 1439 C C . HIS A 1 198 ? -22.247 -7.423 -11.367 1.00 96.62 198 HIS A C 1
ATOM 1441 O O . HIS A 1 198 ? -21.726 -6.313 -11.248 1.00 96.62 198 HIS A O 1
ATOM 1447 N N . VAL A 1 199 ? -21.857 -8.310 -12.282 1.00 97.19 199 VAL A N 1
ATOM 1448 C CA . VAL A 1 199 ? -20.937 -7.967 -13.370 1.00 97.19 199 VAL A CA 1
ATOM 1449 C C . VAL A 1 199 ? -21.712 -7.148 -14.399 1.00 97.19 199 VAL A C 1
ATOM 1451 O O . VAL A 1 199 ? -22.717 -7.613 -14.931 1.00 97.19 199 VAL A O 1
ATOM 1454 N N . LEU A 1 200 ? -21.252 -5.929 -14.667 1.00 96.81 200 LEU A N 1
ATOM 1455 C CA . LEU A 1 200 ? -21.876 -4.993 -15.605 1.00 96.81 200 LEU A CA 1
ATOM 1456 C C . LEU A 1 200 ? -21.204 -5.017 -16.984 1.00 96.81 200 LEU A C 1
ATOM 1458 O O . LEU A 1 200 ? -21.867 -4.821 -17.996 1.00 96.81 200 LEU A O 1
ATOM 1462 N N . ALA A 1 201 ? -19.888 -5.242 -17.024 1.00 95.50 201 ALA A N 1
ATOM 1463 C CA . ALA A 1 201 ? -19.091 -5.341 -18.246 1.00 95.50 201 ALA A CA 1
ATOM 1464 C C . ALA A 1 201 ? -17.738 -6.011 -17.959 1.00 95.50 201 ALA A C 1
ATOM 1466 O O . ALA A 1 201 ? -17.336 -6.159 -16.802 1.00 95.50 201 ALA A O 1
ATOM 1467 N N . GLY A 1 202 ? -16.995 -6.373 -19.005 1.00 93.50 202 GLY A N 1
ATOM 1468 C CA . GLY A 1 202 ? -15.649 -6.917 -18.854 1.00 93.50 202 GLY A CA 1
ATOM 1469 C C . GLY A 1 202 ? -14.821 -6.880 -20.135 1.00 93.50 202 GLY A C 1
ATOM 1470 O O . GLY A 1 202 ? -15.343 -6.808 -21.244 1.00 93.50 202 GLY A O 1
ATOM 1471 N N . THR A 1 203 ? -13.510 -6.941 -19.948 1.00 90.81 203 THR A N 1
ATOM 1472 C CA . THR A 1 203 ? -12.473 -7.157 -20.962 1.00 90.81 203 THR A CA 1
ATOM 1473 C C . THR A 1 203 ? -11.531 -8.253 -20.446 1.00 90.81 203 THR A C 1
ATOM 1475 O O . THR A 1 203 ? -11.619 -8.611 -19.269 1.00 90.81 203 THR A O 1
ATOM 1478 N N . PRO A 1 204 ? -10.582 -8.767 -21.252 1.00 86.75 204 PRO A N 1
ATOM 1479 C CA . PRO A 1 204 ? -9.590 -9.720 -20.747 1.00 86.75 204 PRO A CA 1
ATOM 1480 C C . PRO A 1 204 ? -8.771 -9.202 -19.553 1.00 86.75 204 PRO A C 1
ATOM 1482 O O . PRO A 1 204 ? -8.302 -9.999 -18.749 1.00 86.75 204 PRO A O 1
ATOM 1485 N N . ALA A 1 205 ? -8.602 -7.881 -19.433 1.00 87.88 205 ALA A N 1
ATOM 1486 C CA . ALA A 1 205 ? -7.793 -7.264 -18.383 1.00 87.88 205 ALA A CA 1
ATOM 1487 C C . ALA A 1 205 ? -8.606 -6.763 -17.177 1.00 87.88 205 ALA A C 1
ATOM 1489 O O . ALA A 1 205 ? -8.042 -6.609 -16.099 1.00 87.88 205 ALA A O 1
ATOM 1490 N N . HIS A 1 206 ? -9.904 -6.485 -17.345 1.00 94.38 206 HIS A N 1
ATOM 1491 C CA . HIS A 1 206 ? -10.715 -5.814 -16.324 1.00 94.38 206 HIS A CA 1
ATOM 1492 C C . HIS A 1 206 ? -12.142 -6.346 -16.265 1.00 94.38 206 HIS A C 1
ATOM 1494 O O . HIS A 1 206 ? -12.747 -6.663 -17.286 1.00 94.38 206 HIS A O 1
ATOM 1500 N N . THR A 1 207 ? -12.730 -6.351 -15.076 1.00 96.88 207 THR A N 1
ATOM 1501 C CA . THR A 1 207 ? -14.136 -6.675 -14.835 1.00 96.88 207 THR A CA 1
ATOM 1502 C C . THR A 1 207 ? -14.800 -5.533 -14.082 1.00 96.88 207 THR A C 1
ATOM 1504 O O . THR A 1 207 ? -14.266 -5.017 -13.100 1.00 96.88 207 THR A O 1
ATOM 1507 N N . VAL A 1 208 ? -15.959 -5.107 -14.573 1.00 97.44 208 VAL A N 1
ATOM 1508 C CA . VAL A 1 208 ? -16.737 -4.006 -14.011 1.00 97.44 208 VAL A CA 1
ATOM 1509 C C . VAL A 1 208 ? -17.861 -4.594 -13.172 1.00 97.44 208 VAL A C 1
ATOM 1511 O O . VAL A 1 208 ? -18.713 -5.311 -13.690 1.00 97.44 208 VAL A O 1
ATOM 1514 N N . TYR A 1 209 ? -17.871 -4.267 -11.887 1.00 97.88 209 TYR A N 1
ATOM 1515 C CA . TYR A 1 209 ? -18.873 -4.693 -10.919 1.00 97.88 209 TYR A CA 1
ATOM 1516 C C . TYR A 1 209 ? -19.714 -3.505 -10.467 1.00 97.88 209 TYR A C 1
ATOM 1518 O O . TYR A 1 209 ? -19.196 -2.398 -10.321 1.00 97.88 209 TYR A O 1
ATOM 1526 N N . GLY A 1 210 ? -20.988 -3.732 -10.174 1.00 97.06 210 GLY A N 1
ATOM 1527 C CA . GLY A 1 210 ? -21.847 -2.719 -9.573 1.00 97.06 210 GLY A CA 1
ATOM 1528 C C . GLY A 1 210 ? -22.946 -3.306 -8.702 1.00 97.06 210 GLY A C 1
ATOM 1529 O O . GLY A 1 210 ? -23.149 -4.517 -8.644 1.00 97.06 210 GLY A O 1
ATOM 1530 N N . THR A 1 211 ? -23.633 -2.421 -7.992 1.00 96.69 211 THR A N 1
ATOM 1531 C CA . THR A 1 211 ? -24.790 -2.736 -7.147 1.00 96.69 211 THR A CA 1
ATOM 1532 C C . THR A 1 211 ? -25.756 -1.550 -7.163 1.00 96.69 211 THR A C 1
ATOM 1534 O O . THR A 1 211 ? -25.427 -0.492 -7.701 1.00 96.69 211 THR A O 1
ATOM 1537 N N . GLU A 1 212 ? -26.928 -1.700 -6.557 1.00 95.19 212 GLU A N 1
ATOM 1538 C CA . GLU A 1 212 ? -27.906 -0.623 -6.399 1.00 95.19 212 GLU A CA 1
ATOM 1539 C C . GLU A 1 212 ? -27.985 -0.197 -4.933 1.00 95.19 212 GLU A C 1
ATOM 1541 O O . GLU A 1 212 ? -28.175 -1.012 -4.026 1.00 95.19 212 GLU A O 1
ATOM 1546 N N . VAL A 1 213 ? -27.851 1.106 -4.682 1.00 92.31 213 VAL A N 1
ATOM 1547 C CA . VAL A 1 213 ? -27.931 1.671 -3.331 1.00 92.31 213 VAL A CA 1
ATOM 1548 C C . VAL A 1 213 ? -29.191 2.510 -3.202 1.00 92.31 213 VAL A C 1
ATOM 1550 O O . VAL A 1 213 ? -29.312 3.594 -3.777 1.00 92.31 213 VAL A O 1
ATOM 1553 N N . HIS A 1 214 ? -30.129 2.013 -2.397 1.00 91.31 214 HIS A N 1
ATOM 1554 C CA . HIS A 1 214 ? -31.393 2.685 -2.112 1.00 91.31 214 HIS A CA 1
ATOM 1555 C C . HIS A 1 214 ? -31.275 3.465 -0.803 1.00 91.31 214 HIS A C 1
ATOM 1557 O O . HIS A 1 214 ? -30.982 2.900 0.252 1.00 91.31 214 HIS A O 1
ATOM 1563 N N . ARG A 1 215 ? -31.535 4.775 -0.845 1.00 86.38 215 ARG A N 1
ATOM 1564 C CA . ARG A 1 215 ? -31.628 5.620 0.353 1.00 86.38 215 ARG A CA 1
ATOM 1565 C C . ARG A 1 215 ? -32.984 6.307 0.395 1.00 86.38 215 ARG A C 1
ATOM 1567 O O . ARG A 1 215 ? -33.488 6.784 -0.618 1.00 86.38 215 ARG A O 1
ATOM 1574 N N . ARG A 1 216 ? -33.579 6.372 1.587 1.00 88.75 216 ARG A N 1
ATOM 1575 C CA . ARG A 1 216 ? -34.893 6.991 1.794 1.00 88.75 216 ARG A CA 1
ATOM 1576 C C . ARG A 1 216 ? -34.874 8.441 1.287 1.00 88.75 216 ARG A C 1
ATOM 1578 O O . ARG A 1 216 ? -33.981 9.202 1.650 1.00 88.75 216 ARG A O 1
ATOM 1585 N N . PHE A 1 217 ? -35.857 8.805 0.462 1.00 89.00 217 PHE A N 1
ATOM 1586 C CA . PHE A 1 217 ? -36.004 10.141 -0.143 1.00 89.00 217 PHE A CA 1
ATOM 1587 C C . PHE A 1 217 ? -34.839 10.601 -1.042 1.00 89.00 217 PHE A C 1
ATOM 1589 O O . PHE A 1 217 ? -34.679 11.799 -1.278 1.00 89.00 217 PHE A O 1
ATOM 1596 N N . ARG A 1 218 ? -34.010 9.682 -1.549 1.00 89.56 218 ARG A N 1
ATOM 1597 C CA . ARG A 1 218 ? -32.927 9.990 -2.494 1.00 89.56 218 ARG A CA 1
ATOM 1598 C C . ARG A 1 218 ? -33.053 9.124 -3.754 1.00 89.56 218 ARG A C 1
ATOM 1600 O O . ARG A 1 218 ? -33.626 8.039 -3.667 1.00 89.56 218 ARG A O 1
ATOM 1607 N N . PRO A 1 219 ? -32.524 9.582 -4.904 1.00 89.69 219 PRO A N 1
ATOM 1608 C CA . PRO A 1 219 ? -32.441 8.756 -6.105 1.00 89.69 219 PRO A CA 1
ATOM 1609 C C . PRO A 1 219 ? -31.628 7.487 -5.837 1.00 89.69 219 PRO A C 1
ATOM 1611 O O . PRO A 1 219 ? -30.687 7.516 -5.034 1.00 89.69 219 PRO A O 1
ATOM 1614 N N . VAL A 1 220 ? -31.985 6.400 -6.523 1.00 93.19 220 VAL A N 1
ATOM 1615 C CA . VAL A 1 220 ? -31.169 5.181 -6.563 1.00 93.19 220 VAL A CA 1
ATOM 1616 C C . VAL A 1 220 ? -29.817 5.527 -7.174 1.00 93.19 220 VAL A C 1
ATOM 1618 O O . VAL A 1 220 ? -29.760 6.224 -8.186 1.00 93.19 220 VAL A O 1
ATOM 1621 N N . ARG A 1 221 ? -28.743 5.066 -6.534 1.00 94.25 221 ARG A N 1
ATOM 1622 C CA . ARG A 1 221 ? -27.376 5.206 -7.044 1.00 94.25 221 ARG A CA 1
ATOM 1623 C C . ARG A 1 221 ? -26.846 3.866 -7.519 1.00 94.25 221 ARG A C 1
ATOM 1625 O O . ARG A 1 221 ? -27.149 2.843 -6.903 1.00 94.25 221 ARG A O 1
ATOM 1632 N N . HIS A 1 222 ? -25.987 3.915 -8.529 1.00 95.81 222 HIS A N 1
ATOM 1633 C CA . HIS A 1 222 ? -25.366 2.753 -9.156 1.00 95.81 222 HIS A CA 1
ATOM 1634 C C . HIS A 1 222 ? -23.843 2.852 -9.002 1.00 95.81 222 HIS A C 1
ATOM 1636 O O . HIS A 1 222 ? -23.143 3.229 -9.946 1.00 95.81 222 HIS A O 1
ATOM 1642 N N . PRO A 1 223 ? -23.296 2.615 -7.797 1.00 95.50 223 PRO A N 1
ATOM 1643 C CA . PRO A 1 223 ? -21.855 2.616 -7.611 1.00 95.50 223 PRO A CA 1
ATOM 1644 C C . PRO A 1 223 ? -21.200 1.474 -8.392 1.00 95.50 223 PRO A C 1
ATOM 1646 O O . PRO A 1 223 ? -21.714 0.354 -8.449 1.00 95.50 223 PRO A O 1
ATOM 1649 N N . VAL A 1 224 ? -20.024 1.763 -8.946 1.00 96.69 224 VAL A N 1
ATOM 1650 C CA . VAL A 1 224 ? -19.269 0.854 -9.814 1.00 96.69 224 VAL A CA 1
ATOM 1651 C C . VAL A 1 224 ? -17.838 0.687 -9.310 1.00 96.69 224 VAL A C 1
ATOM 1653 O O . VAL A 1 224 ? -17.243 1.623 -8.762 1.00 96.69 224 VAL A O 1
ATOM 1656 N N . ARG A 1 225 ? -17.278 -0.510 -9.498 1.00 96.00 225 ARG A N 1
ATOM 1657 C CA . ARG A 1 225 ? -15.865 -0.848 -9.290 1.00 96.00 225 ARG A CA 1
ATOM 1658 C C . ARG A 1 225 ? -15.304 -1.519 -10.532 1.00 96.00 225 ARG A C 1
ATOM 1660 O O . ARG A 1 225 ? -15.905 -2.454 -11.048 1.00 96.00 225 ARG A O 1
ATOM 1667 N N . VAL A 1 226 ? -14.142 -1.065 -10.985 1.00 95.81 226 VAL A N 1
ATOM 1668 C CA . VAL A 1 226 ? -13.371 -1.744 -12.031 1.00 95.81 226 VAL A CA 1
ATOM 1669 C C . VAL A 1 226 ? -12.243 -2.497 -11.347 1.00 95.81 226 VAL A C 1
ATOM 1671 O O . VAL A 1 226 ? -11.397 -1.875 -10.706 1.00 95.81 226 VAL A O 1
ATOM 1674 N N . VAL A 1 227 ? -12.258 -3.819 -11.459 1.00 95.38 227 VAL A N 1
ATOM 1675 C CA . VAL A 1 227 ? -11.260 -4.721 -10.874 1.00 95.38 227 VAL A CA 1
ATOM 1676 C C . VAL A 1 227 ? -10.422 -5.304 -12.001 1.00 95.38 227 VAL A C 1
ATOM 1678 O O . VAL A 1 227 ? -10.979 -5.707 -13.021 1.00 95.38 227 VAL A O 1
ATOM 1681 N N . ASP A 1 228 ? -9.104 -5.320 -11.860 1.00 93.00 228 ASP A N 1
ATOM 1682 C CA . ASP A 1 228 ? -8.224 -5.940 -12.853 1.00 93.00 228 ASP A CA 1
ATOM 1683 C C . ASP A 1 228 ? -8.104 -7.467 -12.679 1.00 93.00 228 ASP A C 1
ATOM 1685 O O . ASP A 1 228 ? -8.755 -8.080 -11.828 1.00 93.00 228 ASP A O 1
ATOM 1689 N N . ALA A 1 229 ? -7.283 -8.094 -13.522 1.00 88.62 229 ALA A N 1
ATOM 1690 C CA . ALA A 1 229 ? -6.999 -9.528 -13.470 1.00 88.62 229 ALA A CA 1
ATOM 1691 C C . ALA A 1 229 ? -6.245 -9.972 -12.199 1.00 88.62 229 ALA A C 1
ATOM 1693 O O . ALA A 1 229 ? -6.263 -11.157 -11.873 1.00 88.62 229 ALA A O 1
ATOM 1694 N N . ASP A 1 230 ? -5.635 -9.036 -11.472 1.00 86.06 230 ASP A N 1
ATOM 1695 C CA . ASP A 1 230 ? -4.870 -9.290 -10.249 1.00 86.06 230 ASP A CA 1
ATOM 1696 C C . ASP A 1 230 ? -5.736 -9.071 -8.989 1.00 86.06 230 ASP A C 1
ATOM 1698 O O . ASP A 1 230 ? -5.255 -9.182 -7.864 1.00 86.06 230 ASP A O 1
ATOM 1702 N N . GLY A 1 231 ? -7.025 -8.740 -9.153 1.00 87.94 231 GLY A N 1
ATOM 1703 C CA . GLY A 1 231 ? -7.950 -8.487 -8.045 1.00 87.94 231 GLY A CA 1
ATOM 1704 C C . GLY A 1 231 ? -7.894 -7.063 -7.487 1.00 87.94 231 GLY A C 1
ATOM 1705 O O . GLY A 1 231 ? -8.546 -6.752 -6.490 1.00 87.94 231 GLY A O 1
ATOM 1706 N N . VAL A 1 232 ? -7.166 -6.147 -8.121 1.00 87.88 232 VAL A N 1
ATOM 1707 C CA . VAL A 1 232 ? -7.026 -4.767 -7.651 1.00 87.88 232 VAL A CA 1
ATOM 1708 C C . VAL A 1 232 ? -8.173 -3.908 -8.175 1.00 87.88 232 VAL A C 1
ATOM 1710 O O . VAL A 1 232 ? -8.426 -3.831 -9.377 1.00 87.88 232 VAL A O 1
ATOM 1713 N N . VAL A 1 233 ? -8.847 -3.188 -7.273 1.00 90.75 233 VAL A N 1
ATOM 1714 C CA . VAL A 1 233 ? -9.812 -2.143 -7.644 1.00 90.75 233 VAL A CA 1
ATOM 1715 C C . VAL A 1 233 ? -9.047 -0.959 -8.243 1.00 90.75 233 VAL A C 1
ATOM 1717 O O . VAL A 1 233 ? -8.440 -0.170 -7.521 1.00 90.75 233 VAL A O 1
ATOM 1720 N N . ARG A 1 234 ? -9.071 -0.832 -9.571 1.00 91.12 234 ARG A N 1
ATOM 1721 C CA . ARG A 1 234 ? -8.378 0.226 -10.328 1.00 91.12 234 ARG A CA 1
ATOM 1722 C C . ARG A 1 234 ? -9.177 1.513 -10.431 1.00 91.12 234 ARG A C 1
ATOM 1724 O O . ARG A 1 234 ? -8.599 2.588 -10.549 1.00 91.12 234 ARG A O 1
ATOM 1731 N N . HIS A 1 235 ? -10.500 1.409 -10.399 1.00 91.38 235 HIS A N 1
ATOM 1732 C CA . HIS A 1 235 ? -11.375 2.567 -10.487 1.00 91.38 235 HIS A CA 1
ATOM 1733 C C . HIS A 1 235 ? -12.637 2.371 -9.655 1.00 91.38 235 HIS A C 1
ATOM 1735 O O . HIS A 1 235 ? -13.157 1.258 -9.527 1.00 91.38 235 HIS A O 1
ATOM 1741 N N . HIS A 1 236 ? -13.143 3.476 -9.115 1.00 91.19 236 HIS A N 1
ATOM 1742 C CA . HIS A 1 236 ? -14.401 3.528 -8.397 1.00 91.19 236 HIS A CA 1
ATOM 1743 C C . HIS A 1 236 ? -15.209 4.741 -8.855 1.00 91.19 236 HIS A C 1
ATOM 1745 O O . HIS A 1 236 ? -14.671 5.832 -9.019 1.00 91.19 236 HIS A O 1
ATOM 1751 N N . ALA A 1 237 ? -16.514 4.546 -9.009 1.00 92.94 237 ALA A N 1
ATOM 1752 C CA . ALA A 1 237 ? -17.458 5.629 -9.228 1.00 92.94 237 ALA A CA 1
ATOM 1753 C C . ALA A 1 237 ? -18.620 5.490 -8.231 1.00 92.94 237 ALA A C 1
ATOM 1755 O O . ALA A 1 237 ? -19.117 4.375 -8.035 1.00 92.94 237 ALA A O 1
ATOM 1756 N N . PRO A 1 238 ? -19.049 6.578 -7.566 1.00 91.12 238 PRO A N 1
ATOM 1757 C CA . PRO A 1 238 ? -20.148 6.530 -6.600 1.00 91.12 238 PRO A CA 1
ATOM 1758 C C . PRO A 1 238 ? -21.526 6.398 -7.265 1.00 91.12 238 PRO A C 1
ATOM 1760 O O . PRO A 1 238 ? -22.483 6.000 -6.601 1.00 91.12 238 PRO A O 1
ATOM 1763 N N . ASP A 1 239 ? -21.627 6.760 -8.543 1.00 93.62 239 ASP A N 1
ATOM 1764 C CA . ASP A 1 239 ? -22.813 6.622 -9.384 1.00 93.62 239 ASP A CA 1
ATOM 1765 C C . ASP A 1 239 ? -22.370 6.682 -10.852 1.00 93.62 239 ASP A C 1
ATOM 1767 O O . ASP A 1 239 ? -21.742 7.662 -11.258 1.00 93.62 239 ASP A O 1
ATOM 1771 N N . ALA A 1 240 ? -22.615 5.627 -11.628 1.00 94.06 240 ALA A N 1
ATOM 1772 C CA . ALA A 1 240 ? -22.174 5.557 -13.017 1.00 94.06 240 ALA A CA 1
ATOM 1773 C C . ALA A 1 240 ? -23.108 4.716 -13.889 1.00 94.06 240 ALA A C 1
ATOM 1775 O O . ALA A 1 240 ? -23.737 3.761 -13.436 1.00 94.06 240 ALA A O 1
ATOM 1776 N N . ARG A 1 241 ? -23.127 5.047 -15.182 1.00 92.44 241 ARG A N 1
ATOM 1777 C CA . ARG A 1 241 ? -23.677 4.198 -16.238 1.00 92.44 241 ARG A CA 1
ATOM 1778 C C . ARG A 1 241 ? -22.520 3.512 -16.951 1.00 92.44 241 ARG A C 1
ATOM 1780 O O . ARG A 1 241 ? -21.560 4.171 -17.338 1.00 92.44 241 ARG A O 1
ATOM 1787 N N . VAL A 1 242 ? -22.619 2.198 -17.111 1.00 93.56 242 VAL A N 1
ATOM 1788 C CA . VAL A 1 242 ? -21.602 1.388 -17.787 1.00 93.56 242 VAL A CA 1
ATOM 1789 C C . VAL A 1 242 ? -22.095 1.061 -19.187 1.00 93.56 242 VAL A C 1
ATOM 1791 O O . VAL A 1 242 ? -23.187 0.522 -19.348 1.00 93.56 242 VAL A O 1
ATOM 1794 N N . GLU A 1 243 ? -21.284 1.374 -20.192 1.00 91.06 243 GLU A N 1
ATOM 1795 C CA . GLU A 1 243 ? -21.528 0.997 -21.582 1.00 91.06 243 GLU A CA 1
ATOM 1796 C C . GLU A 1 243 ? -20.284 0.319 -22.149 1.00 91.06 243 GLU A C 1
ATOM 1798 O O . GLU A 1 243 ? -19.161 0.780 -21.945 1.00 91.06 243 GLU A O 1
ATOM 1803 N N . ALA A 1 244 ? -20.482 -0.796 -22.850 1.00 89.12 244 ALA A N 1
ATOM 1804 C CA . ALA A 1 244 ? -19.419 -1.474 -23.576 1.00 89.12 244 ALA A CA 1
ATOM 1805 C C . ALA A 1 244 ? -19.407 -0.984 -25.029 1.00 89.12 244 ALA A C 1
ATOM 1807 O O . ALA A 1 244 ? -20.437 -0.997 -25.702 1.00 89.12 244 ALA A O 1
ATOM 1808 N N . THR A 1 245 ? -18.238 -0.577 -25.517 1.00 89.75 245 THR A N 1
ATOM 1809 C CA . THR A 1 245 ? -18.031 -0.141 -26.904 1.00 89.75 245 THR A CA 1
ATOM 1810 C C . THR A 1 245 ? -16.686 -0.647 -27.431 1.00 89.75 245 THR A C 1
ATOM 1812 O O . THR A 1 245 ? -15.901 -1.244 -26.692 1.00 89.75 245 THR A O 1
ATOM 1815 N N . THR A 1 246 ? -16.418 -0.441 -28.718 1.00 87.19 246 THR A N 1
ATOM 1816 C CA . THR A 1 246 ? -15.102 -0.681 -29.325 1.00 87.19 246 THR A CA 1
ATOM 1817 C C . THR A 1 246 ? -14.336 0.632 -29.442 1.00 87.19 246 THR A C 1
ATOM 1819 O O . THR A 1 246 ? -14.936 1.703 -29.448 1.00 87.19 246 THR A O 1
ATOM 1822 N N . VAL A 1 247 ? -13.009 0.564 -29.593 1.00 80.88 247 VAL A N 1
ATOM 1823 C CA . VAL A 1 247 ? -12.166 1.764 -29.755 1.00 80.88 247 VAL A CA 1
ATOM 1824 C C . VAL A 1 247 ? -12.653 2.653 -30.907 1.00 80.88 247 VAL A C 1
ATOM 1826 O O . VAL A 1 247 ? -12.682 3.867 -30.765 1.00 80.88 247 VAL A O 1
ATOM 1829 N N . GLY A 1 248 ? -13.100 2.062 -32.021 1.00 85.88 248 GLY A N 1
ATOM 1830 C CA . GLY A 1 248 ? -13.590 2.817 -33.180 1.00 85.88 248 GLY A CA 1
ATOM 1831 C C . GLY A 1 248 ? -14.986 3.432 -33.019 1.00 85.88 248 GLY A C 1
ATOM 1832 O O . GLY A 1 248 ? -15.376 4.248 -33.846 1.00 85.88 248 GLY A O 1
ATOM 1833 N N . ALA A 1 249 ? -15.742 3.038 -31.991 1.00 86.88 249 ALA A N 1
ATOM 1834 C CA . ALA A 1 249 ? -17.084 3.546 -31.698 1.00 86.88 249 ALA A CA 1
ATOM 1835 C C . ALA A 1 249 ? -17.149 4.301 -30.359 1.00 86.88 249 ALA A C 1
ATOM 1837 O O . ALA A 1 249 ? -18.235 4.670 -29.907 1.00 86.88 249 ALA A O 1
ATOM 1838 N N . ALA A 1 250 ? -16.006 4.498 -29.697 1.00 77.75 250 ALA A N 1
ATOM 1839 C CA . ALA A 1 250 ? -15.927 5.309 -28.497 1.00 77.75 250 ALA A CA 1
ATOM 1840 C C . ALA A 1 250 ? -16.111 6.791 -28.875 1.00 77.75 250 ALA A C 1
ATOM 1842 O O . ALA A 1 250 ? -15.516 7.237 -29.858 1.00 77.75 250 ALA A O 1
ATOM 1843 N N . PRO A 1 251 ? -16.935 7.558 -28.139 1.00 75.06 251 PRO A N 1
ATOM 1844 C CA . PRO A 1 251 ? -17.014 9.001 -28.338 1.00 75.06 251 PRO A CA 1
ATOM 1845 C C . PRO A 1 251 ? -15.635 9.632 -28.096 1.00 75.06 251 PRO A C 1
ATOM 1847 O O . PRO A 1 251 ? -14.910 9.189 -27.204 1.00 75.06 251 PRO A O 1
ATOM 1850 N N . GLU A 1 252 ? -15.270 10.651 -28.880 1.00 69.62 252 GLU A N 1
ATOM 1851 C CA . GLU A 1 252 ? -14.102 11.479 -28.558 1.00 69.62 252 GLU A CA 1
ATOM 1852 C C . GLU A 1 252 ? -14.346 12.137 -27.192 1.00 69.62 252 GLU A C 1
ATOM 1854 O O . GLU A 1 252 ? -15.377 12.785 -26.988 1.00 69.62 252 GLU A O 1
ATOM 1859 N N . VAL A 1 253 ? -13.437 11.881 -26.247 1.00 55.97 253 VAL A N 1
ATOM 1860 C CA . VAL A 1 253 ? -13.487 12.370 -24.860 1.00 55.97 253 VAL A CA 1
ATOM 1861 C C . VAL A 1 253 ? -12.667 13.642 -24.730 1.00 55.97 253 VAL A C 1
ATOM 1863 O O . VAL A 1 253 ? -11.513 13.633 -25.215 1.00 55.97 253 VAL A O 1
#

Mean predicted aligned error: 8.34 Å

Foldseek 3Di:
DPQFDPPQPPDDDPVVQQVVQVVQCVVVVHHSVVSLLVVLCVVQVVVLVVVVVCCVVVVNDQLQDEAEAAASCRSSNFSSSCVVSVHHYDYDDVRNCVPVVCVLFDKQKDKFKDQAAPDDPVNLVVSQVVRLVVSVVVAFDSVFKDKDWDADNVRSMIMIMIIGGHPVNVVVVVDFDDPVLLLVLFCVSVVHDSVQKDFPDDDQFWTKIWGWDDDPPDDIAIKIFIATRNSDGPDIDRHDDDDDDDPVPDPDD